Protein 9LJL (pdb70)

Secondary structure (DSSP, 8-state):
-HHHHHHHHHHHHHHHHHTT-TTT-EEEEETTEEEEEEEGGGT--TT--SPPGGGHHHHHHHHHHHTT----EEEEEE--S-----SS-SSHHHHHHHHHHHHHHIIIIIS---GGGEEEEE-TTSS-SS-SSSHHHHHHHSEEEEEEE--/-HHHHHHHHHHHHHHHHHHHHHTT-TTT-EEEEETTEEEEEEEGGGT--TT--SPPGGGHHHHHHHHHHHTT----EEEEEE--S-----SS-SSHHHHHHHHHHHHHHHHHHTS---GGGEEEEE-TTSS-SS-SSSHHHHHHHSEEEEEEE--

InterPro domains:
  IPR006665 OmpA-like domain [PF00691] (129-228)
  IPR006665 OmpA-like domain [PS51123] (117-238)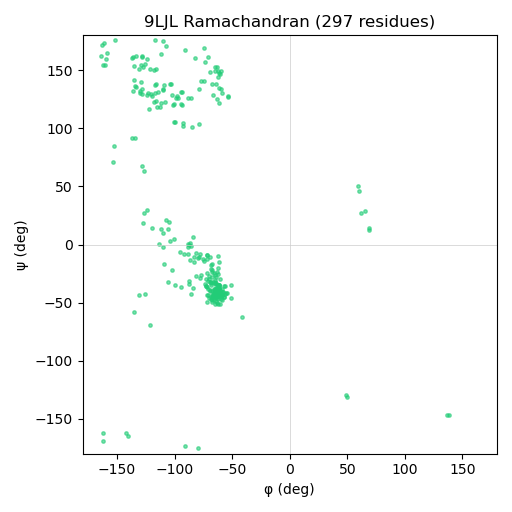
  IPR006665 OmpA-like domain [cd07185] (128-234)
  IPR025713 Motility protein B-like, N-terminal domain [PF13677] (15-62)
  IPR036737 OmpA-like domain superfamily [G3DSA:3.30.1330.60] (77-241)
  IPR036737 OmpA-like domain superfamily [SSF103088] (117-234)
  IPR050330 Bacterial Outer Membrane Structural/Functional [PTHR30329] (12-238)

Organism: Bacillus subtilis (strain 168) (NCBI:txid224308)

Nearest PDB structures (foldseek):
  3wpx-assembly1_B  TM=8.990E-01  e=2.171E-13  Vibrio alginolyticus
  4b62-assembly1_A  TM=8.990E-01  e=1.138E-13  Pseudomonas aeruginosa PAO1
  3khn-assembly1_B  TM=9.197E-01  e=1.829E-12  Nitratidesulfovibrio vulgaris str. Hildenborough
  5y40-assembly1_A  TM=8.113E-01  e=8.260E-11  Salmonella enterica subsp. enterica serovar Typhimurium str. LT2
  2zvy-assembly1_B  TM=8.034E-01  e=1.385E-10  Salmonella enterica subsp. enterica serovar Typhimurium

Structure (mmCIF, N/CA/C/O backbone):
data_9LJL
#
_entry.id   9LJL
#
_cell.length_a   82.510
_cell.length_b   79.370
_cell.length_c   55.930
_cell.angle_alpha   90.000
_cell.angle_beta   99.420
_cell.angle_gamma   90.000
#
_symmetry.space_group_name_H-M   'C 1 2 1'
#
loop_
_entity.id
_entity.type
_entity.pdbx_description
1 polymer 'Flagellar motor protein MotS'
2 water water
#
loop_
_atom_site.group_PDB
_atom_site.id
_atom_site.type_symbol
_atom_site.label_atom_id
_atom_site.label_alt_id
_atom_site.label_comp_id
_atom_site.label_asym_id
_atom_site.label_entity_id
_atom_site.label_seq_id
_atom_site.pdbx_PDB_ins_code
_atom_site.Cartn_x
_atom_site.Cartn_y
_atom_site.Cartn_z
_atom_site.occupancy
_atom_site.B_iso_or_equiv
_atom_site.auth_seq_id
_atom_site.auth_comp_id
_atom_site.auth_asym_id
_atom_site.auth_atom_id
_atom_site.pdbx_PDB_model_num
ATOM 1 N N . GLN A 1 21 ? 6.89775 2.10192 -9.96593 1.000 73.10502 87 GLN A N 1
ATOM 2 C CA . GLN A 1 21 ? 7.21632 1.19218 -8.87095 1.000 72.95762 87 GLN A CA 1
ATOM 3 C C . GLN A 1 21 ? 6.29136 -0.02236 -8.86773 1.000 71.31897 87 GLN A C 1
ATOM 4 O O . GLN A 1 21 ? 6.72288 -1.13889 -8.58196 1.000 68.63759 87 GLN A O 1
ATOM 10 N N . GLU A 1 22 ? 5.01517 0.20203 -9.18835 1.000 68.05453 88 GLU A N 1
ATOM 11 C CA . GLU A 1 22 ? 4.04695 -0.89109 -9.18533 1.000 67.53951 88 GLU A CA 1
ATOM 12 C C . GLU A 1 22 ? 4.28170 -1.84131 -10.35518 1.000 68.69111 88 GLU A C 1
ATOM 13 O O . GLU A 1 22 ? 4.34223 -3.06360 -10.17204 1.000 62.71216 88 GLU A O 1
ATOM 19 N N . ASP A 1 23 ? 4.41084 -1.29734 -11.56958 1.000 62.31523 89 ASP A N 1
ATOM 20 C CA . ASP A 1 23 ? 4.68302 -2.14058 -12.73024 1.000 64.77543 89 ASP A CA 1
ATOM 21 C C . ASP A 1 23 ? 6.05909 -2.78877 -12.63184 1.000 54.61454 89 ASP A C 1
ATOM 22 O O . ASP A 1 23 ? 6.21710 -3.96917 -12.96529 1.000 49.59887 89 ASP A O 1
ATOM 27 N N . GLN A 1 24 ? 7.06421 -2.02863 -12.18397 1.000 52.98575 90 GLN A N 1
ATOM 28 C CA . GLN A 1 24 ? 8.40069 -2.57901 -11.97080 1.000 50.76095 90 GLN A CA 1
ATOM 29 C C . GLN A 1 24 ? 8.34669 -3.83963 -11.11709 1.000 47.78870 90 GLN A C 1
ATOM 30 O O . GLN A 1 24 ? 8.97461 -4.85611 -11.43713 1.000 37.95416 90 GLN A O 1
ATOM 36 N N . GLN A 1 25 ? 7.58514 -3.78344 -10.02277 1.000 52.03321 91 GLN A N 1
ATOM 37 C CA . GLN A 1 25 ? 7.50560 -4.90214 -9.09203 1.000 48.28997 91 GLN A CA 1
ATOM 38 C C . GLN A 1 25 ? 6.81070 -6.10852 -9.71620 1.000 45.14776 91 GLN A C 1
ATOM 39 O O . GLN A 1 25 ? 7.22409 -7.25258 -9.49306 1.000 28.40212 91 GLN A O 1
ATOM 45 N N . ASP A 1 26 ? 5.74490 -5.87879 -10.48842 1.000 47.90832 92 ASP A N 1
ATOM 46 C CA . ASP A 1 26 ? 5.07589 -6.99045 -11.15603 1.000 41.91337 92 ASP A CA 1
ATOM 47 C C . ASP A 1 26 ? 5.94651 -7.59483 -12.24930 1.000 37.53502 92 ASP A C 1
ATOM 48 O O . ASP A 1 26 ? 5.88358 -8.80606 -12.48862 1.000 36.33386 92 ASP A O 1
ATOM 53 N N . GLN A 1 27 ? 6.76249 -6.77592 -12.91802 1.000 33.27843 93 GLN A N 1
ATOM 54 C CA . GLN A 1 27 ? 7.64995 -7.30268 -13.94864 1.000 33.04713 93 GLN A CA 1
ATOM 55 C C . GLN A 1 27 ? 8.79766 -8.09064 -13.32758 1.000 32.13975 93 GLN A C 1
ATOM 56 O O . GLN A 1 27 ? 9.25118 -9.09082 -13.89570 1.000 26.89231 93 GLN A O 1
ATOM 62 N N . LEU A 1 28 ? 9.28627 -7.65236 -12.16330 1.000 24.05099 94 LEU A N 1
ATOM 63 C CA . LEU A 1 28 ? 10.35609 -8.38342 -11.49094 1.000 24.26864 94 LEU A CA 1
ATOM 64 C C . LEU A 1 28 ? 9.85937 -9.73111 -10.98724 1.000 23.41412 94 LEU A C 1
ATOM 65 O O . LEU A 1 28 ? 10.51222 -10.76068 -11.19553 1.000 25.03721 94 LEU A O 1
ATOM 70 N N . LEU A 1 29 ? 8.70050 -9.74368 -10.32307 1.000 16.96075 95 LEU A N 1
ATOM 71 C CA . LEU A 1 29 ? 8.12972 -11.00306 -9.85947 1.000 23.77935 95 LEU A CA 1
ATOM 72 C C . LEU A 1 29 ? 7.91848 -11.96341 -11.02010 1.000 25.86012 95 LEU A C 1
ATOM 73 O O . LEU A 1 29 ? 8.25253 -13.15013 -10.92494 1.000 23.84018 95 LEU A O 1
ATOM 78 N N . LYS A 1 30 ? 7.37001 -11.46081 -12.12997 1.000 26.83926 96 LYS A N 1
ATOM 79 C CA . LYS A 1 30 ? 7.20795 -12.28220 -13.32459 1.000 22.28039 96 LYS A CA 1
ATOM 80 C C . LYS A 1 30 ? 8.54964 -12.81486 -13.81384 1.000 25.69523 96 LYS A C 1
ATOM 81 O O . LYS A 1 30 ? 8.66565 -13.99423 -14.16852 1.000 23.15001 96 LYS A O 1
ATOM 87 N N . LYS A 1 31 ? 9.57808 -11.96193 -13.83175 1.000 21.37932 97 LYS A N 1
ATOM 88 C CA . LYS A 1 31 ? 10.90680 -12.41330 -14.23304 1.000 20.24227 97 LYS A CA 1
ATOM 89 C C . LYS A 1 31 ? 11.42694 -13.49362 -13.29433 1.000 25.54445 97 LYS A C 1
ATOM 90 O O . LYS A 1 31 ? 12.04356 -14.47229 -13.73604 1.000 20.19533 97 LYS A O 1
ATOM 96 N N . VAL A 1 32 ? 11.18264 -13.33491 -11.99353 1.000 19.67395 98 VAL A N 1
ATOM 97 C CA . VAL A 1 32 ? 11.70304 -14.28816 -11.01987 1.000 18.68668 98 VAL A CA 1
ATOM 98 C C . VAL A 1 32 ? 10.98336 -15.62337 -11.14512 1.000 19.09612 98 VAL A C 1
ATOM 99 O O . VAL A 1 32 ? 11.61346 -16.68730 -11.15386 1.000 20.77357 98 VAL A O 1
ATOM 103 N N . ASN A 1 33 ? 9.64959 -15.58935 -11.23597 1.000 16.89589 99 ASN A N 1
ATOM 104 C CA . ASN A 1 33 ? 8.89370 -16.82872 -11.37869 1.000 22.33718 99 ASN A CA 1
ATOM 105 C C . ASN A 1 33 ? 9.22513 -17.53059 -12.68687 1.000 22.63745 99 ASN A C 1
ATOM 106 O O . ASN A 1 33 ? 9.22055 -18.76622 -12.74939 1.000 21.57485 99 ASN A O 1
ATOM 111 N N . THR A 1 34 ? 9.51869 -16.76106 -13.73551 1.000 23.37012 100 THR A N 1
ATOM 112 C CA . THR A 1 34 ? 9.94232 -17.35500 -14.99746 1.000 21.73587 100 THR A CA 1
ATOM 113 C C . THR A 1 34 ? 11.29446 -18.04443 -14.84841 1.000 25.22566 100 THR A C 1
ATOM 114 O O . THR A 1 34 ? 11.50345 -19.13778 -15.38758 1.000 15.84109 100 THR A O 1
ATOM 118 N N . TYR A 1 35 ? 12.22153 -17.42372 -14.11220 1.000 16.90069 101 TYR A N 1
ATOM 119 C CA . TYR A 1 35 ? 13.51515 -18.05346 -13.87189 1.000 17.16337 101 TYR A CA 1
ATOM 120 C C . TYR A 1 35 ? 13.34617 -19.36203 -13.10915 1.000 16.18494 101 TYR A C 1
ATOM 121 O O . TYR A 1 35 ? 13.97732 -20.37234 -13.44220 1.000 19.36140 101 TYR A O 1
ATOM 130 N N . ILE A 1 36 ? 12.48666 -19.36008 -12.08698 1.000 13.24924 102 ILE A N 1
ATOM 131 C CA . ILE A 1 36 ? 12.22973 -20.56489 -11.30525 1.000 12.44693 102 ILE A CA 1
ATOM 132 C C . ILE A 1 36 ? 11.69278 -21.67354 -12.20308 1.000 18.24477 102 ILE A C 1
ATOM 133 O O . ILE A 1 36 ? 12.12878 -22.82786 -12.12037 1.000 16.98314 102 ILE A O 1
ATOM 138 N N . LYS A 1 37 ? 10.75761 -21.33245 -13.09373 1.000 15.56209 103 LYS A N 1
ATOM 139 C CA . LYS A 1 37 ? 10.18957 -22.31944 -14.00866 1.000 20.51110 103 LYS A CA 1
ATOM 140 C C . LYS A 1 37 ? 11.22249 -22.80544 -15.02052 1.000 19.32616 103 LYS A C 1
ATOM 141 O O . LYS A 1 37 ? 11.38194 -24.01443 -15.22213 1.000 24.12334 103 LYS A O 1
ATOM 147 N N . ASP A 1 38 ? 11.92609 -21.87680 -15.67888 1.000 19.71676 104 ASP A N 1
ATOM 148 C CA . ASP A 1 38 ? 12.88362 -22.26535 -16.71269 1.000 17.73296 104 ASP A CA 1
ATOM 149 C C . ASP A 1 38 ? 13.99025 -23.15682 -16.16515 1.000 18.83557 104 ASP A C 1
ATOM 150 O O . ASP A 1 38 ? 14.54441 -23.98339 -16.90143 1.000 17.47064 104 ASP A O 1
ATOM 155 N N . ASN A 1 39 ? 14.33600 -23.00136 -14.89030 1.000 17.37380 105 ASN A N 1
ATOM 156 C CA . ASN A 1 39 ? 15.40401 -23.77871 -14.28140 1.000 16.50085 105 ASN A CA 1
ATOM 157 C C . ASN A 1 39 ? 14.90249 -24.95108 -13.44760 1.000 16.07950 105 ASN A C 1
ATOM 158 O O . ASN A 1 39 ? 15.71831 -25.63974 -12.82372 1.000 14.16597 105 ASN A O 1
ATOM 163 N N . HIS A 1 40 ? 13.59254 -25.20353 -13.44271 1.000 10.22223 106 HIS A N 1
ATOM 164 C CA . HIS A 1 40 ? 12.98948 -26.34092 -12.74306 1.000 14.23164 106 HIS A CA 1
ATOM 165 C C . HIS A 1 40 ? 13.28159 -26.30856 -11.24226 1.000 19.02401 106 HIS A C 1
ATOM 166 O O . HIS A 1 40 ? 13.71186 -27.29864 -10.64892 1.000 14.90143 106 HIS A O 1
ATOM 173 N N . LEU A 1 41 ? 13.01994 -25.16001 -10.61983 1.000 18.65081 107 LEU A N 1
ATOM 174 C CA . LEU A 1 41 ? 13.34178 -24.94568 -9.21282 1.000 14.22444 107 LEU A CA 1
ATOM 175 C C . LEU A 1 41 ? 12.10772 -24.81601 -8.32479 1.000 18.67507 107 LEU A C 1
ATOM 176 O O . LEU A 1 41 ? 12.23878 -24.42315 -7.16030 1.000 16.41426 107 LEU A O 1
ATOM 181 N N . LYS A 1 42 ? 10.91907 -25.16470 -8.83116 1.000 16.39536 108 LYS A N 1
ATOM 182 C CA . LYS A 1 42 ? 9.68497 -24.92465 -8.08112 1.000 17.18477 108 LYS A CA 1
ATOM 183 C C . LYS A 1 42 ? 9.66785 -25.68177 -6.75739 1.000 18.68185 108 LYS A C 1
ATOM 184 O O . LYS A 1 42 ? 9.12621 -25.18993 -5.75885 1.000 18.73074 108 LYS A O 1
ATOM 190 N N . ALA A 1 43 ? 10.24288 -26.88225 -6.72655 1.000 15.83037 109 ALA A N 1
ATOM 191 C CA . ALA A 1 43 ? 10.26284 -27.66074 -5.49664 1.000 18.62319 109 ALA A CA 1
ATOM 192 C C . ALA A 1 43 ? 11.28143 -27.14906 -4.48699 1.000 21.48085 109 ALA A C 1
ATOM 193 O O . ALA A 1 43 ? 11.24404 -27.57130 -3.32593 1.000 24.97598 109 ALA A O 1
ATOM 195 N N . GLN A 1 44 ? 12.18671 -26.26345 -4.89957 1.000 17.05588 110 GLN A N 1
ATOM 196 C CA . GLN A 1 44 ? 13.24821 -25.76142 -4.03508 1.000 16.00711 110 GLN A CA 1
ATOM 197 C C .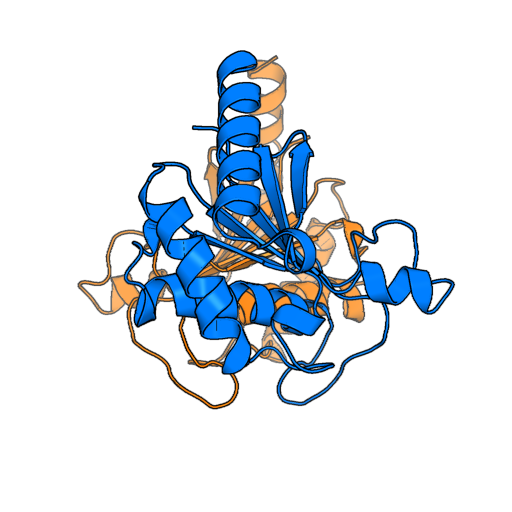 GLN A 1 44 ? 12.99059 -24.36300 -3.49493 1.000 18.72770 110 GLN A C 1
ATOM 198 O O . GLN A 1 44 ? 13.57781 -23.99779 -2.47069 1.000 15.89534 110 GLN A O 1
ATOM 204 N N . MET A 1 45 ? 12.14435 -23.57307 -4.14874 1.000 18.44511 111 MET A N 1
ATOM 205 C CA . MET A 1 45 ? 11.92770 -22.20254 -3.71022 1.000 13.04488 111 MET A CA 1
ATOM 206 C C . MET A 1 45 ? 10.63670 -21.67179 -4.31152 1.000 23.55179 111 MET A C 1
ATOM 207 O O . MET A 1 45 ? 10.18902 -22.12429 -5.37073 1.000 19.52348 111 MET A O 1
ATOM 212 N N . THR A 1 46 ? 10.04964 -20.70324 -3.61474 1.000 13.89810 112 THR A N 1
ATOM 213 C CA . THR A 1 46 ? 8.85353 -20.00831 -4.05871 1.000 18.38175 112 THR A CA 1
ATOM 214 C C . THR A 1 46 ? 9.12409 -18.51272 -4.00875 1.000 18.97617 112 THR A C 1
ATOM 215 O O . THR A 1 46 ? 9.95190 -18.04448 -3.22449 1.000 21.83678 112 THR A O 1
ATOM 219 N N . ALA A 1 47 ? 8.42728 -17.76681 -4.85269 1.000 17.14176 113 ALA A N 1
ATOM 220 C CA . ALA A 1 47 ? 8.59651 -16.32634 -4.93551 1.000 11.74524 113 ALA A CA 1
ATOM 221 C C . ALA A 1 47 ? 7.26796 -15.64034 -4.65432 1.000 26.38412 113 ALA A C 1
ATOM 222 O O . ALA A 1 47 ? 6.19341 -16.18878 -4.92477 1.000 21.67283 113 ALA A O 1
ATOM 224 N N . LYS A 1 48 ? 7.35157 -14.43214 -4.11096 1.000 19.09757 114 LYS A N 1
ATOM 225 C CA . LYS A 1 48 ? 6.16419 -13.63270 -3.86030 1.000 23.10688 114 LYS A CA 1
ATOM 226 C C . LYS A 1 48 ? 6.59328 -12.18036 -3.75267 1.000 24.25402 114 LYS A C 1
ATOM 227 O O . LYS A 1 48 ? 7.77717 -11.86960 -3.60177 1.000 18.83963 114 LYS A O 1
ATOM 233 N N . ARG A 1 49 ? 5.60903 -11.29421 -3.83183 1.000 21.49104 115 ARG A N 1
ATOM 234 C CA . ARG A 1 49 ? 5.79107 -9.87487 -3.56649 1.000 19.31543 115 ARG A CA 1
ATOM 235 C C . ARG A 1 49 ? 5.10750 -9.48068 -2.26616 1.000 27.29275 115 ARG A C 1
ATOM 236 O O . ARG A 1 49 ? 3.97842 -9.89684 -1.99949 1.000 24.94247 115 ARG A O 1
ATOM 244 N N . ASP A 1 50 ? 5.78442 -8.66730 -1.46461 1.000 22.35329 116 ASP A N 1
ATOM 245 C CA . ASP A 1 50 ? 5.11205 -7.93190 -0.39797 1.000 24.28500 116 ASP A CA 1
ATOM 246 C C . ASP A 1 50 ? 5.75157 -6.55022 -0.31265 1.000 21.54875 116 ASP A C 1
ATOM 247 O O . ASP A 1 50 ? 6.43041 -6.09374 -1.23866 1.000 24.14748 116 ASP A O 1
ATOM 252 N N . GLU A 1 51 ? 5.53069 -5.87071 0.81118 1.000 23.69431 117 GLU A N 1
ATOM 253 C CA . GLU A 1 51 ? 5.98150 -4.49387 0.95153 1.000 24.03080 117 GLU A CA 1
ATOM 254 C C . GLU A 1 51 ? 7.49572 -4.37217 0.84935 1.000 26.97837 117 GLU A C 1
ATOM 255 O O . GLU A 1 51 ? 7.99493 -3.31466 0.45327 1.000 20.33136 117 GLU A O 1
ATOM 261 N N . ARG A 1 52 ? 8.23527 -5.43800 1.17269 1.000 24.64224 118 ARG A N 1
ATOM 262 C CA . ARG A 1 52 ? 9.69313 -5.38261 1.11701 1.000 24.57582 118 ARG A CA 1
ATOM 263 C C . ARG A 1 52 ? 10.20681 -5.38006 -0.31650 1.000 25.05120 118 ARG A C 1
ATOM 264 O O . ARG A 1 52 ? 11.27836 -4.82730 -0.58872 1.000 20.35216 118 ARG A O 1
ATOM 272 N N . GLY A 1 53 ? 9.47032 -5.99998 -1.23477 1.000 24.19822 119 GLY A N 1
ATOM 273 C CA . GLY A 1 53 ? 9.93912 -6.22611 -2.58730 1.000 23.84549 119 GLY A CA 1
ATOM 274 C C . GLY A 1 53 ? 9.56810 -7.61878 -3.05237 1.000 20.92839 119 GLY A C 1
ATOM 275 O O . GLY A 1 53 ? 8.52499 -8.14625 -2.65723 1.000 22.06837 119 GLY A O 1
ATOM 276 N N . VAL A 1 54 ? 10.40609 -8.23002 -3.88311 1.000 19.83031 120 VAL A N 1
ATOM 277 C CA . VAL A 1 54 ? 10.19466 -9.59698 -4.34739 1.000 14.07555 120 VAL A CA 1
ATOM 278 C C . VAL A 1 54 ? 11.05676 -10.52899 -3.50821 1.000 11.53191 120 VAL A C 1
ATOM 279 O O . VAL A 1 54 ? 12.27454 -10.33852 -3.40377 1.000 14.84455 120 VAL A O 1
ATOM 283 N N . VAL A 1 55 ? 10.43024 -11.54294 -2.91919 1.000 15.50678 121 VAL A N 1
ATOM 284 C CA . VAL A 1 55 ? 11.04704 -12.35643 -1.88030 1.000 14.97869 121 VAL A CA 1
ATOM 285 C C . VAL A 1 55 ? 11.08713 -13.80559 -2.34962 1.000 16.77301 121 VAL A C 1
ATOM 286 O O . VAL A 1 55 ? 10.07155 -14.34336 -2.80819 1.000 17.64550 121 VAL A O 1
ATOM 290 N N . LEU A 1 56 ? 12.26510 -14.42430 -2.24947 1.000 10.80940 122 LEU A N 1
ATOM 291 C CA . LEU A 1 56 ? 12.45263 -15.85433 -2.48282 1.000 11.88169 122 LEU A CA 1
ATOM 292 C C . LEU A 1 56 ? 12.42260 -16.56100 -1.13378 1.000 15.99902 122 LEU A C 1
ATOM 293 O O . LEU A 1 56 ? 13.19072 -16.20479 -0.23624 1.000 14.10430 122 LEU A O 1
ATOM 298 N N . VAL A 1 57 ? 11.56258 -17.56588 -0.99218 1.000 13.59928 123 VAL A N 1
ATOM 299 C CA . VAL A 1 57 ? 11.44213 -18.30810 0.25618 1.000 14.85671 123 VAL A CA 1
ATOM 300 C C . VAL A 1 57 ? 12.03565 -19.69656 0.05367 1.000 17.48989 123 VAL A C 1
ATOM 301 O O . VAL A 1 57 ? 11.60926 -20.44280 -0.83779 1.000 12.28012 123 VAL A O 1
ATOM 305 N N . LEU A 1 58 ? 13.01994 -20.03891 0.88455 1.000 15.48892 124 LEU A N 1
ATOM 306 C CA . LEU A 1 58 ? 13.68342 -21.33681 0.85148 1.000 12.02351 124 LEU A CA 1
ATOM 307 C C . LEU A 1 58 ? 13.53181 -21.99350 2.21334 1.000 15.82232 124 LEU A C 1
ATOM 308 O O . LEU A 1 58 ? 14.01930 -21.46093 3.21479 1.000 14.04681 124 LEU A O 1
ATOM 313 N N A GLN A 1 59 ? 12.85750 -23.13891 2.25232 0.540 14.49738 125 GLN A N 1
ATOM 314 N N B GLN A 1 59 ? 12.86880 -23.14789 2.24801 0.460 14.00607 125 GLN A N 1
ATOM 315 C CA A GLN A 1 59 ? 12.71601 -23.87024 3.50323 0.540 14.36469 125 GLN A CA 1
ATOM 316 C CA B GLN A 1 59 ? 12.71808 -23.87970 3.49623 0.460 14.35944 125 GLN A CA 1
ATOM 317 C C A GLN A 1 59 ? 14.05928 -24.44037 3.94481 0.540 13.21555 125 GLN A C 1
ATOM 318 C C B GLN A 1 59 ? 14.07310 -24.41799 3.94783 0.460 13.09017 125 GLN A C 1
ATOM 319 O O A GLN A 1 59 ? 14.94629 -24.70425 3.12937 0.540 14.69462 125 GLN A O 1
ATOM 320 O O B GLN A 1 59 ? 14.98301 -24.63860 3.14417 0.460 14.12675 125 GLN A O 1
ATOM 331 N N . GLU A 1 60 ? 14.19989 -24.62162 5.26158 1.000 14.96466 126 GLU A N 1
ATOM 332 C CA . GLU A 1 60 ? 15.48397 -25.01495 5.84632 1.000 14.64341 126 GLU A CA 1
ATOM 333 C C . GLU A 1 60 ? 16.12185 -26.21996 5.15783 1.000 14.73187 126 GLU A C 1
ATOM 334 O O . GLU A 1 60 ? 17.33747 -26.23693 4.92729 1.000 14.79780 126 GLU A O 1
ATOM 340 N N . ALA A 1 61 ? 15.31696 -27.22221 4.79513 1.000 16.09967 127 ALA A N 1
ATOM 341 C CA . ALA A 1 61 ? 15.86782 -28.49409 4.33270 1.000 19.06082 127 ALA A CA 1
ATOM 342 C C . ALA A 1 61 ? 16.67550 -28.37850 3.04297 1.000 17.15607 127 ALA A C 1
ATOM 343 O O . ALA A 1 61 ? 17.51803 -29.24383 2.78290 1.000 20.75509 127 ALA A O 1
ATOM 345 N N . VAL A 1 62 ? 16.44940 -27.35058 2.21603 1.000 15.53858 128 VAL A N 1
ATOM 346 C CA . VAL A 1 62 ? 17.21630 -27.24225 0.97733 1.000 16.47759 128 VAL A CA 1
ATOM 347 C C . VAL A 1 62 ? 18.54441 -26.52554 1.17012 1.000 17.41881 128 VAL A C 1
ATOM 348 O O . VAL A 1 62 ? 19.30954 -26.39496 0.20388 1.000 17.90574 128 VAL A O 1
ATOM 352 N N . LEU A 1 63 ? 18.84785 -26.06907 2.38316 1.000 13.53508 129 LEU A N 1
ATOM 353 C CA . LEU A 1 63 ? 20.05140 -25.29731 2.67809 1.000 14.34780 129 LEU A CA 1
ATOM 354 C C . LEU A 1 63 ? 20.89758 -25.86933 3.80919 1.000 11.59783 129 LEU A C 1
ATOM 355 O O . LEU A 1 63 ? 22.12406 -25.89227 3.68984 1.000 14.38598 129 LEU A O 1
ATOM 360 N N . PHE A 1 64 ? 20.28166 -26.32188 4.90180 1.000 13.46188 130 PHE A N 1
ATOM 361 C CA . PHE A 1 64 ? 21.00589 -26.58307 6.14155 1.000 18.00740 130 PHE A CA 1
ATOM 362 C C . PHE A 1 64 ? 20.55365 -27.88749 6.78035 1.000 18.71674 130 PHE A C 1
ATOM 363 O O . PHE A 1 64 ? 19.45545 -28.38393 6.52688 1.000 16.41871 130 PHE A O 1
ATOM 371 N N . ASP A 1 65 ? 21.40466 -28.41058 7.65609 1.000 21.77389 131 ASP A N 1
ATOM 372 C CA . ASP A 1 65 ? 20.97591 -29.45615 8.56830 1.000 22.88467 131 ASP A CA 1
ATOM 373 C C . ASP A 1 65 ? 20.26889 -28.82906 9.77194 1.000 23.90211 131 ASP A C 1
ATOM 374 O O . ASP A 1 65 ? 20.41737 -27.63647 10.06073 1.000 20.16530 131 ASP A O 1
ATOM 379 N N . THR A 1 66 ? 19.48754 -29.65180 10.47223 1.000 20.87000 132 THR A N 1
ATOM 380 C CA . THR A 1 66 ? 18.77951 -29.20504 11.66996 1.000 27.17377 132 THR A CA 1
ATOM 381 C C . THR A 1 66 ? 19.73575 -28.57661 12.67949 1.000 25.12401 132 THR A C 1
ATOM 382 O O . THR A 1 66 ? 20.75155 -29.17411 13.04743 1.000 24.59388 132 THR A O 1
ATOM 386 N N . GLY A 1 67 ? 19.40242 -27.36551 13.12949 1.000 22.47855 133 GLY A N 1
ATOM 387 C CA . GLY A 1 67 ? 20.18869 -26.68366 14.14267 1.000 22.83554 133 GLY A CA 1
ATOM 388 C C . GLY A 1 67 ? 21.55859 -26.22078 13.70632 1.000 24.59251 133 GLY A C 1
ATOM 389 O O . GLY A 1 67 ? 22.36694 -25.83619 14.55782 1.000 21.64023 133 GLY A O 1
ATOM 390 N N . GLU A 1 68 ? 21.84189 -26.23366 12.40838 1.000 17.21575 134 GLU A N 1
ATOM 391 C CA . GLU A 1 68 ? 23.14934 -25.89799 11.86889 1.000 18.59281 134 GLU A CA 1
ATOM 392 C C . GLU A 1 68 ? 22.99976 -24.76983 10.85599 1.000 14.01320 134 GLU A C 1
ATOM 393 O O . GLU A 1 68 ? 21.91366 -24.53683 10.31741 1.000 15.18863 134 GLU A O 1
ATOM 399 N N . ALA A 1 69 ? 24.10666 -24.06969 10.58237 1.000 15.30303 135 ALA A N 1
ATOM 400 C CA . ALA A 1 69 ? 24.07158 -22.95604 9.63937 1.000 15.07612 135 ALA A CA 1
ATOM 401 C C . ALA A 1 69 ? 25.13666 -23.08189 8.55569 1.000 17.88084 135 ALA A C 1
ATOM 402 O O . ALA A 1 69 ? 25.46012 -22.08878 7.89926 1.000 19.59647 135 ALA A O 1
ATOM 404 N N . LYS A 1 70 ? 25.68264 -24.27752 8.34405 1.000 17.16642 136 LYS A N 1
ATOM 405 C CA . LYS A 1 70 ? 26.63219 -24.49941 7.26479 1.000 17.92960 136 LYS A CA 1
ATOM 406 C C . LYS A 1 70 ? 25.87062 -24.88353 6.00466 1.000 20.51269 136 LYS A C 1
ATOM 407 O O . LYS A 1 70 ? 25.06553 -25.82232 6.01960 1.000 16.97551 136 LYS A O 1
ATOM 413 N N . VAL A 1 71 ? 26.12424 -24.15379 4.91899 1.000 14.79259 137 VAL A N 1
ATOM 414 C CA . VAL A 1 71 ? 25.45723 -24.44639 3.65470 1.000 17.94804 137 VAL A CA 1
ATOM 415 C C . VAL A 1 71 ? 25.84368 -25.85312 3.21698 1.000 19.53028 137 VAL A C 1
ATOM 416 O O . VAL A 1 71 ? 27.03040 -26.16927 3.06598 1.000 22.74715 137 VAL A O 1
ATOM 420 N N . LEU A 1 72 ? 24.84367 -26.71266 3.04417 1.000 14.56323 138 LEU A N 1
ATOM 421 C CA . LEU A 1 72 ? 25.09614 -28.08767 2.62696 1.000 22.64103 138 LEU A CA 1
ATOM 422 C C . LEU A 1 72 ? 25.74289 -28.13069 1.24676 1.000 24.24842 138 LEU A C 1
ATOM 423 O O . LEU A 1 72 ? 25.50651 -27.26730 0.39896 1.000 18.40018 138 LEU A O 1
ATOM 428 N N . LYS A 1 73 ? 26.56506 -29.16200 1.02305 1.000 20.90134 139 LYS A N 1
ATOM 429 C CA . LYS A 1 73 ? 27.21042 -29.32454 -0.27765 1.000 30.34020 139 LYS A CA 1
ATOM 430 C C . LYS A 1 73 ? 26.18525 -29.40309 -1.40433 1.000 26.47817 139 LYS A C 1
ATOM 431 O O . LYS A 1 73 ? 26.34629 -28.75155 -2.44445 1.000 24.39192 139 LYS A O 1
ATOM 437 N N . ASN A 1 74 ? 25.11847 -30.18633 -1.21535 1.000 23.29431 140 ASN A N 1
ATOM 438 C CA . ASN A 1 74 ? 24.07429 -30.28539 -2.23146 1.000 28.63539 140 ASN A CA 1
ATOM 439 C C . ASN A 1 74 ? 23.26260 -29.00602 -2.37796 1.000 30.07751 140 ASN A C 1
ATOM 440 O O . ASN A 1 74 ? 22.48314 -28.89644 -3.33021 1.000 32.34823 140 ASN A O 1
ATOM 445 N N . ALA A 1 75 ? 23.42206 -28.04590 -1.47038 1.000 22.85356 141 ALA A N 1
ATOM 446 C CA . ALA A 1 75 ? 22.75241 -26.75936 -1.58270 1.000 20.06075 141 ALA A CA 1
ATOM 447 C C . ALA A 1 75 ? 23.52859 -25.76130 -2.42881 1.000 17.44548 141 ALA A C 1
ATOM 448 O O . ALA A 1 75 ? 22.97049 -24.72716 -2.80866 1.000 16.55426 141 ALA A O 1
ATOM 450 N N . GLU A 1 76 ? 24.80000 -26.04024 -2.72486 1.000 17.29599 142 GLU A N 1
ATOM 451 C CA . GLU A 1 76 ? 25.61791 -25.07877 -3.45644 1.000 16.59251 142 GLU A CA 1
ATOM 452 C C . GLU A 1 76 ? 25.14649 -24.90713 -4.89617 1.000 18.22873 142 GLU A C 1
ATOM 453 O O . GLU A 1 76 ? 25.26369 -23.81124 -5.45386 1.000 16.63253 142 GLU A O 1
ATOM 459 N N . THR A 1 77 ? 24.60986 -25.96355 -5.51768 1.000 16.57916 143 THR A N 1
ATOM 460 C CA . THR A 1 77 ? 24.09227 -25.81022 -6.87386 1.000 12.05485 143 THR A CA 1
ATOM 461 C C . THR A 1 77 ? 22.89126 -24.87358 -6.88942 1.000 13.15225 143 THR A C 1
ATOM 462 O O . THR A 1 77 ? 22.79315 -23.98863 -7.74870 1.000 11.39776 143 THR A O 1
ATOM 466 N N . LEU A 1 78 ? 21.98717 -25.03098 -5.91855 1.000 13.80514 144 LEU A N 1
ATOM 467 C CA . LEU A 1 78 ? 20.83412 -24.14226 -5.80516 1.000 9.78547 144 LEU A CA 1
ATOM 468 C C . LEU A 1 78 ? 21.25914 -22.69998 -5.54292 1.000 12.04699 144 LEU A C 1
ATOM 469 O O . LEU A 1 78 ? 20.71754 -21.76531 -6.14363 1.000 10.67091 144 LEU A O 1
ATOM 474 N N . LEU A 1 79 ? 22.21205 -22.48966 -4.63284 1.000 12.07357 145 LEU A N 1
ATOM 475 C CA . LEU A 1 79 ? 22.66275 -21.12013 -4.39868 1.000 12.41728 145 LEU A CA 1
ATOM 476 C C . LEU A 1 79 ? 23.37630 -20.55585 -5.62097 1.000 12.59815 145 LEU A C 1
ATOM 477 O O . LEU A 1 79 ? 23.30833 -19.34553 -5.87680 1.000 15.20247 145 LEU A O 1
ATOM 482 N N . HIS A 1 80 ? 24.06126 -21.40742 -6.38765 1.000 14.50979 146 HIS A N 1
ATOM 483 C CA . HIS A 1 80 ? 24.65557 -20.93163 -7.62981 1.000 13.77744 146 HIS A CA 1
ATOM 484 C C . HIS A 1 80 ? 23.58158 -20.49636 -8.61511 1.000 13.37638 146 HIS A C 1
ATOM 485 O O . HIS A 1 80 ? 23.70143 -19.44320 -9.25093 1.000 14.22195 146 HIS A O 1
ATOM 492 N N . GLN A 1 81 ? 22.52746 -21.30412 -8.76521 1.000 13.56966 147 GLN A N 1
ATOM 493 C CA . GLN A 1 81 ? 21.45391 -20.95357 -9.68676 1.000 12.26195 147 GLN A CA 1
ATOM 494 C C . GLN A 1 81 ? 20.76231 -19.65952 -9.27230 1.000 15.42178 147 GLN A C 1
ATOM 495 O O . GLN A 1 81 ? 20.34130 -18.87796 -10.13338 1.000 12.05603 147 GLN A O 1
ATOM 501 N N . ILE A 1 82 ? 20.63253 -19.41788 -7.96490 1.000 13.61419 148 ILE A N 1
ATOM 502 C CA . ILE A 1 82 ? 20.07990 -18.15018 -7.49765 1.000 11.92905 148 ILE A CA 1
ATOM 503 C C . ILE A 1 82 ? 21.04559 -17.01228 -7.78406 1.000 13.04867 148 ILE A C 1
ATOM 504 O O . ILE A 1 82 ? 20.63372 -15.91454 -8.17767 1.000 13.54170 148 ILE A O 1
ATOM 509 N N . ALA A 1 83 ? 22.34305 -17.25421 -7.59286 1.000 10.43302 149 ALA A N 1
ATOM 510 C CA . ALA A 1 83 ? 23.33361 -16.20960 -7.83874 1.000 15.41896 149 ALA A CA 1
ATOM 511 C C . ALA A 1 83 ? 23.32079 -15.77417 -9.29834 1.000 12.50959 149 ALA A C 1
ATOM 512 O O . ALA A 1 83 ? 23.45462 -14.58309 -9.60401 1.000 13.29390 149 ALA A O 1
ATOM 514 N N . VAL A 1 84 ? 23.13668 -16.72542 -10.21508 1.000 15.55483 150 VAL A N 1
ATOM 515 C CA . VAL A 1 84 ? 23.04909 -16.38362 -11.63182 1.000 14.23622 150 VAL A CA 1
ATOM 516 C C . VAL A 1 84 ? 21.86650 -15.45715 -11.88737 1.000 18.31084 150 VAL A C 1
ATOM 517 O O . VAL A 1 84 ? 21.94938 -14.53171 -12.70426 1.000 22.98154 150 VAL A O 1
ATOM 521 N N . LEU A 1 85 ? 20.75024 -15.67988 -11.18897 1.000 14.75500 151 LEU A N 1
ATOM 522 C CA . LEU A 1 85 ? 19.62535 -14.75863 -11.30691 1.000 14.06494 151 LEU A CA 1
ATOM 523 C C . LEU A 1 85 ? 19.97276 -13.39860 -10.71060 1.000 17.85539 151 LEU A C 1
ATOM 524 O O . LEU A 1 85 ? 19.67918 -12.35612 -11.30981 1.000 17.43939 151 LEU A O 1
ATOM 529 N N . LEU A 1 86 ? 20.61290 -13.38941 -9.53844 1.000 12.66747 152 LEU A N 1
ATOM 530 C CA . LEU A 1 86 ? 20.87051 -12.12709 -8.84357 1.000 17.14601 152 LEU A CA 1
ATOM 531 C C . LEU A 1 86 ? 21.86199 -11.25375 -9.60070 1.000 19.41287 152 LEU A C 1
ATOM 532 O O . LEU A 1 86 ? 21.81726 -10.02124 -9.48261 1.000 19.69011 152 LEU A O 1
ATOM 537 N N . GLN A 1 87 ? 22.76119 -11.86607 -10.37545 1.000 18.73891 153 GLN A N 1
ATOM 538 C CA . GLN A 1 87 ? 23.71623 -11.09834 -11.16921 1.000 26.34147 153 GLN A CA 1
ATOM 539 C C . GLN A 1 87 ? 23.06283 -10.33346 -12.31398 1.000 27.83539 153 GLN A C 1
ATOM 540 O O . GLN A 1 87 ? 23.67969 -9.40566 -12.84744 1.000 28.82612 153 GLN A O 1
ATOM 546 N N . THR A 1 88 ? 21.84392 -10.69058 -12.71015 1.000 23.78453 154 THR A N 1
ATOM 547 C CA . THR A 1 88 ? 21.19090 -10.00667 -13.81901 1.000 25.12533 154 THR A CA 1
ATOM 548 C C . THR A 1 88 ? 20.39121 -8.79215 -13.37608 1.000 30.24298 154 THR A C 1
ATOM 549 O O . THR A 1 88 ? 19.81393 -8.10776 -14.22630 1.000 29.82351 154 THR A O 1
ATOM 553 N N . ILE A 1 89 ? 20.32903 -8.51343 -12.07801 1.000 25.03807 155 ILE A N 1
ATOM 554 C CA . ILE A 1 89 ? 19.55747 -7.37843 -11.57905 1.000 21.02124 155 ILE A CA 1
ATOM 555 C C . ILE A 1 89 ? 20.43761 -6.54176 -10.65931 1.000 25.79922 155 ILE A C 1
ATOM 556 O O . ILE A 1 89 ? 21.40408 -7.06122 -10.07942 1.000 19.94467 155 ILE A O 1
ATOM 561 N N . PRO A 1 90 ? 20.15486 -5.24378 -10.51296 1.000 26.57688 156 PRO A N 1
ATOM 562 C CA . PRO A 1 90 ? 21.00124 -4.37794 -9.68785 1.000 23.83172 156 PRO A CA 1
ATOM 563 C C . PRO A 1 90 ? 20.57029 -4.25245 -8.23565 1.000 23.28139 156 PRO A C 1
ATOM 564 O O . PRO A 1 90 ? 21.31823 -3.66114 -7.44375 1.000 24.03619 156 PRO A O 1
ATOM 568 N N . ASN A 1 91 ? 19.40590 -4.78843 -7.87413 1.000 22.15301 157 ASN A N 1
ATOM 569 C CA . ASN A 1 91 ? 18.79689 -4.51466 -6.57882 1.000 24.37149 157 ASN A CA 1
ATOM 570 C C . ASN A 1 91 ? 19.67194 -4.97607 -5.42002 1.000 24.96661 157 ASN A C 1
ATOM 571 O O . ASN A 1 91 ? 20.38508 -5.98313 -5.50290 1.000 20.50858 157 ASN A O 1
ATOM 576 N N . ASP A 1 92 ? 19.58775 -4.23159 -4.31912 1.000 18.73791 158 ASP A N 1
ATOM 577 C CA . ASP A 1 92 ? 20.16632 -4.68019 -3.06302 1.000 22.14312 158 ASP A CA 1
ATOM 578 C C . ASP A 1 92 ? 19.44120 -5.93853 -2.59404 1.000 16.63738 158 ASP A C 1
ATOM 579 O O . ASP A 1 92 ? 18.24916 -6.12488 -2.85635 1.000 15.50401 158 ASP A O 1
ATOM 584 N N . ILE A 1 93 ? 20.16985 -6.80538 -1.89268 1.000 15.75114 159 ILE A N 1
ATOM 585 C CA . ILE A 1 93 ? 19.64996 -8.09374 -1.44168 1.000 14.45210 159 ILE A CA 1
ATOM 586 C C . ILE A 1 93 ? 19.70759 -8.14027 0.08053 1.000 16.80914 159 ILE A C 1
ATOM 587 O O . ILE A 1 93 ? 20.76225 -7.88924 0.67371 1.000 16.71328 159 ILE A O 1
ATOM 592 N N . GLN A 1 94 ? 18.57889 -8.46249 0.70807 1.000 12.71356 160 GLN A N 1
ATOM 593 C CA . GLN A 1 94 ? 18.51107 -8.72182 2.14225 1.000 12.34458 160 GLN A CA 1
ATOM 594 C C . GLN A 1 94 ? 18.19185 -10.19448 2.34725 1.000 13.61426 160 GLN A C 1
ATOM 595 O O . GLN A 1 94 ? 17.13520 -10.66154 1.91262 1.000 11.18320 160 GLN A O 1
ATOM 601 N N . VAL A 1 95 ? 19.10039 -10.91984 2.99618 1.000 11.31980 161 VAL A N 1
ATOM 602 C CA . VAL A 1 95 ? 18.90399 -12.33580 3.29240 1.000 11.03137 161 VAL A CA 1
ATOM 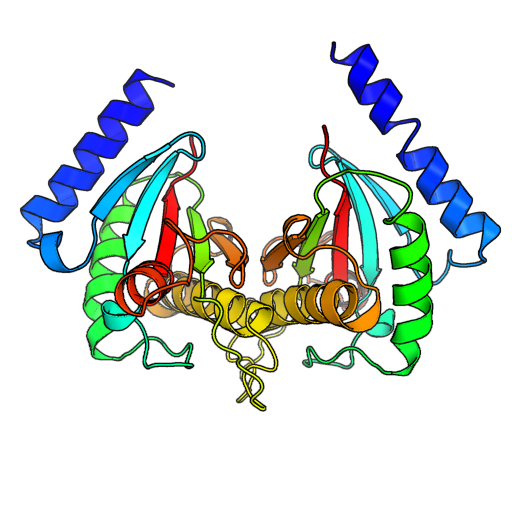603 C C . VAL A 1 95 ? 18.49131 -12.46248 4.75328 1.000 11.60603 161 VAL A C 1
ATOM 604 O O . VAL A 1 95 ? 19.23038 -12.04695 5.65203 1.000 11.62274 161 VAL A O 1
ATOM 608 N N . GLU A 1 96 ? 17.31087 -13.02896 4.99235 1.000 15.68190 162 GLU A N 1
ATOM 609 C CA . GLU A 1 96 ? 16.74304 -13.14987 6.32857 1.000 10.68101 162 GLU A CA 1
ATOM 610 C C . GLU A 1 96 ? 16.74928 -14.60512 6.77331 1.000 10.45150 162 GLU A C 1
ATOM 611 O O . GLU A 1 96 ? 16.34402 -15.49268 6.01610 1.000 9.89725 162 GLU A O 1
ATOM 617 N N . GLY A 1 97 ? 17.18154 -14.84283 8.00688 1.000 9.19923 163 GLY A N 1
ATOM 618 C CA . GLY A 1 97 ? 17.08605 -16.15728 8.62451 1.000 9.27020 163 GLY A CA 1
ATOM 619 C C . GLY A 1 97 ? 15.94431 -16.19519 9.62643 1.000 11.69871 163 GLY A C 1
ATOM 620 O O . GLY A 1 97 ? 15.74696 -15.25099 10.39176 1.000 10.60200 163 GLY A O 1
ATOM 621 N N . HIS A 1 98 ? 15.19288 -17.30146 9.61382 1.000 11.88127 164 HIS A N 1
ATOM 622 C CA . HIS A 1 98 ? 14.06506 -17.50292 10.52054 1.000 10.79440 164 HIS A CA 1
ATOM 623 C C . HIS A 1 98 ? 14.12183 -18.89720 11.12348 1.000 8.69111 164 HIS A C 1
ATOM 624 O O . HIS A 1 98 ? 14.35506 -19.87765 10.41065 1.000 13.67974 164 HIS A O 1
ATOM 631 N N . THR A 1 99 ? 13.88502 -18.98633 12.42783 1.000 12.08246 165 THR A N 1
ATOM 632 C CA . THR A 1 99 ? 13.81094 -20.26510 13.12220 1.000 13.67767 165 THR A CA 1
ATOM 633 C C . THR A 1 99 ? 12.37985 -20.51072 13.57470 1.000 12.77489 165 THR A C 1
ATOM 634 O O . THR A 1 99 ? 11.55466 -19.59344 13.61159 1.000 9.28807 165 THR A O 1
ATOM 638 N N . ASP A 1 100 ? 12.08516 -21.76229 13.93012 1.000 11.86268 166 ASP A N 1
ATOM 639 C CA . ASP A 1 100 ? 10.88460 -22.00307 14.71574 1.000 10.94305 166 ASP A CA 1
ATOM 640 C C . ASP A 1 100 ? 11.22516 -21.65451 16.16517 1.000 11.74405 166 ASP A C 1
ATOM 641 O O . ASP A 1 100 ? 12.31469 -21.16026 16.46748 1.000 10.56506 166 ASP A O 1
ATOM 646 N N . SER A 1 101 ? 10.30108 -21.90049 17.08102 1.000 9.03372 167 SER A N 1
ATOM 647 C CA . SER A 1 101 ? 10.49248 -21.49346 18.46579 1.000 12.29674 167 SER A CA 1
ATOM 648 C C . SER A 1 101 ? 11.25420 -22.51512 19.30288 1.000 13.33975 1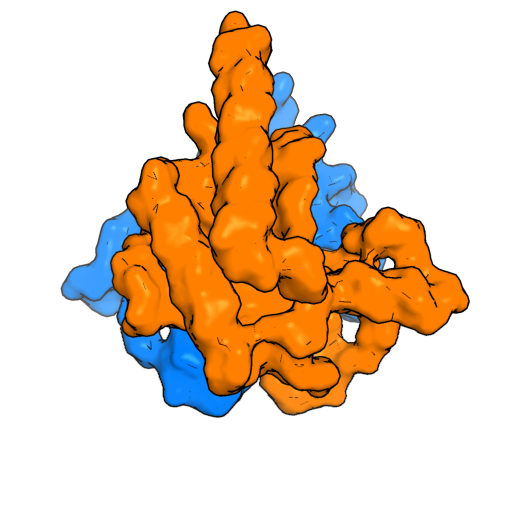67 SER A C 1
ATOM 649 O O . SER A 1 101 ? 11.45781 -22.27428 20.49746 1.000 14.58762 167 SER A O 1
ATOM 652 N N . ARG A 1 102 ? 11.68878 -23.63312 18.72238 1.000 11.97604 168 ARG A N 1
ATOM 653 C CA . ARG A 1 102 ? 12.41645 -24.63437 19.49461 1.000 13.00606 168 ARG A CA 1
ATOM 654 C C . ARG A 1 102 ? 13.73693 -24.06670 20.00719 1.000 17.06856 168 ARG A C 1
ATOM 655 O O . ARG A 1 102 ? 14.45478 -23.36702 19.28917 1.000 12.64815 168 ARG A O 1
ATOM 663 N N . ASN A 1 103 ? 14.05693 -24.37695 21.25996 1.000 12.94944 169 ASN A N 1
ATOM 664 C CA . ASN A 1 103 ? 15.23671 -23.80300 21.89508 1.000 18.88460 169 ASN A CA 1
ATOM 665 C C . ASN A 1 103 ? 16.51847 -24.32436 21.25112 1.000 18.15396 169 ASN A C 1
ATOM 666 O O . ASN A 1 103 ? 16.63576 -25.50672 20.92080 1.000 16.30512 169 ASN A O 1
ATOM 671 N N . ILE A 1 104 ? 17.47586 -23.42124 21.05206 1.000 22.54607 170 ILE A N 1
ATOM 672 C CA . ILE A 1 104 ? 18.84290 -23.76957 20.67853 1.000 24.31659 170 ILE A CA 1
ATOM 673 C C . ILE A 1 104 ? 19.78270 -23.07020 21.65250 1.000 21.89104 170 ILE A C 1
ATOM 674 O O . ILE A 1 104 ? 19.64281 -21.86852 21.90410 1.000 20.43166 170 ILE A O 1
ATOM 679 N N . SER A 1 105 ? 20.71308 -23.82787 22.22635 1.000 17.58065 171 SER A N 1
ATOM 680 C CA . SER A 1 105 ? 21.69622 -23.27725 23.14649 1.000 22.79746 171 SER A CA 1
ATOM 681 C C . SER A 1 105 ? 22.92694 -24.18226 23.08429 1.000 29.80691 171 SER A C 1
ATOM 682 O O . SER A 1 105 ? 23.24675 -24.93939 23.99910 1.000 36.50505 171 SER A O 1
ATOM 685 N N . THR A 1 106 ? 23.62758 -24.11454 21.96073 1.000 22.34358 172 THR A N 1
ATOM 686 C CA . THR A 1 106 ? 24.87287 -24.83281 21.76436 1.000 28.50433 172 THR A CA 1
ATOM 687 C C . THR A 1 106 ? 26.02896 -23.84511 21.79572 1.000 27.04931 172 THR A C 1
ATOM 688 O O . THR A 1 106 ? 25.83579 -22.62736 21.79734 1.000 23.78940 172 THR A O 1
ATOM 692 N N . TYR A 1 107 ? 27.24621 -24.39035 21.82084 1.000 32.68931 173 TYR A N 1
ATOM 693 C CA . TYR A 1 107 ? 28.42886 -23.53924 21.77123 1.000 32.91513 173 TYR A CA 1
ATOM 694 C C . TYR A 1 107 ? 28.44901 -22.71634 20.49075 1.000 29.23696 173 TYR A C 1
ATOM 695 O O . TYR A 1 107 ? 28.75127 -21.51829 20.51439 1.000 32.30162 173 TYR A O 1
ATOM 704 N N . ARG A 1 108 ? 28.09823 -23.33853 19.36544 1.000 32.43891 174 ARG A N 1
ATOM 705 C CA . ARG A 1 108 ? 28.10679 -22.64545 18.08640 1.000 30.27073 174 ARG A CA 1
ATOM 706 C C . ARG A 1 108 ? 26.94895 -21.66452 17.96201 1.000 30.72744 174 ARG A C 1
ATOM 707 O O . ARG A 1 108 ? 27.10662 -20.61098 17.33757 1.000 26.19861 174 ARG A O 1
ATOM 715 N N . TYR A 1 109 ? 25.79346 -21.97970 18.55068 1.000 23.98448 175 TYR A N 1
ATOM 716 C CA . TYR A 1 109 ? 24.60497 -21.13182 18.45020 1.000 18.05464 175 TYR A CA 1
ATOM 717 C C . TYR A 1 109 ? 23.93539 -21.03055 19.81366 1.000 19.38425 175 TYR A C 1
ATOM 718 O O . TYR A 1 109 ? 23.08056 -21.85127 20.17044 1.000 18.24594 175 TYR A O 1
ATOM 727 N N . PRO A 1 110 ? 24.29539 -20.01964 20.60832 1.000 16.48482 176 PRO A N 1
ATOM 728 C CA . PRO A 1 110 ? 23.72444 -19.91112 21.96103 1.000 19.16659 176 PRO A CA 1
ATOM 729 C C . PRO A 1 110 ? 22.26103 -19.48759 22.00007 1.000 22.08936 176 PRO A C 1
ATOM 730 O O . PRO A 1 110 ? 21.66068 -19.54686 23.07973 1.000 16.60625 176 PRO A O 1
ATOM 734 N N . SER A 1 111 ? 21.65783 -19.07601 20.88479 1.000 13.33676 177 SER A N 1
ATOM 735 C CA . SER A 1 111 ? 20.22517 -18.80180 20.88661 1.000 16.49124 177 SER A CA 1
ATOM 736 C C . SER A 1 111 ? 19.70902 -18.80899 19.45628 1.000 13.67812 177 SER A C 1
ATOM 737 O O . SER A 1 111 ? 20.47604 -18.89789 18.49828 1.000 11.73773 177 SER A O 1
ATOM 740 N N . ASN A 1 112 ? 18.38319 -18.70476 19.32886 1.000 10.05002 178 ASN A N 1
ATOM 741 C CA . ASN A 1 112 ? 17.76563 -18.64743 18.00822 1.000 12.33648 178 ASN A CA 1
ATOM 742 C C . ASN A 1 112 ? 18.13861 -17.38324 17.24914 1.000 11.64622 178 ASN A C 1
ATOM 743 O O . ASN A 1 112 ? 18.09961 -17.38665 16.01438 1.000 7.54927 178 ASN A O 1
ATOM 748 N N . TRP A 1 113 ? 18.49949 -16.30643 17.95428 1.000 11.18905 179 TRP A N 1
ATOM 749 C CA . TRP A 1 113 ? 18.99591 -15.11564 17.27211 1.000 10.32689 179 TRP A CA 1
ATOM 750 C C . TRP A 1 113 ? 20.29214 -15.41738 16.53124 1.000 11.75557 179 TRP A C 1
ATOM 751 O O . TRP A 1 113 ? 20.42699 -15.10172 15.34326 1.000 14.97214 179 TRP A O 1
ATOM 762 N N . GLU A 1 114 ? 21.26163 -16.03706 17.21372 1.000 10.09076 180 GLU A N 1
ATOM 763 C CA . GLU A 1 114 ? 22.51909 -16.36786 16.54410 1.000 12.57786 180 GLU A CA 1
ATOM 764 C C . GLU A 1 114 ? 22.31996 -17.39012 15.43313 1.000 11.73571 180 GLU A C 1
ATOM 765 O O . GLU A 1 114 ? 22.96883 -17.30109 14.38631 1.000 10.61736 180 GLU A O 1
ATOM 771 N N . LEU A 1 115 ? 21.44297 -18.37592 15.63327 1.000 9.65093 181 LEU A N 1
ATOM 772 C CA . LEU A 1 115 ? 21.24942 -19.37373 14.58394 1.000 8.09540 181 LEU A CA 1
ATOM 773 C C . LEU A 1 115 ? 20.62288 -18.74503 13.34444 1.000 6.86267 181 LEU A C 1
ATOM 774 O O . LEU A 1 115 ? 21.05302 -19.01659 12.21902 1.000 10.99472 181 LEU A O 1
ATOM 779 N N . SER A 1 116 ? 19.59863 -17.90615 13.52898 1.000 8.09565 182 SER A N 1
ATOM 780 C CA . SER A 1 116 ? 18.95840 -17.27114 12.37892 1.000 9.27303 182 SER A CA 1
ATOM 781 C C . SER A 1 116 ? 19.91651 -16.32738 11.66406 1.000 11.87704 182 SER A C 1
ATOM 782 O O . SER A 1 116 ? 19.92015 -16.25061 10.42556 1.000 9.78957 182 SER A O 1
ATOM 785 N N . ALA A 1 117 ? 20.74069 -15.60778 12.42874 1.000 9.19857 183 ALA A N 1
ATOM 786 C CA . ALA A 1 117 ? 21.71240 -14.69689 11.82912 1.000 13.09140 183 ALA A CA 1
ATOM 787 C C . ALA A 1 117 ? 22.83316 -15.45591 11.13037 1.000 15.03798 183 ALA A C 1
ATOM 788 O O . ALA A 1 117 ? 23.31231 -15.03134 10.06924 1.000 13.60034 183 ALA A O 1
ATOM 790 N N . ALA A 1 118 ? 23.27251 -16.57287 11.71750 1.000 11.28921 184 ALA A N 1
ATOM 791 C CA . ALA A 1 118 ? 24.32609 -17.37848 11.10946 1.000 12.46910 184 ALA A CA 1
ATOM 792 C C . ALA A 1 118 ? 23.88652 -17.98093 9.78153 1.000 12.10403 184 ALA A C 1
ATOM 793 O O . ALA A 1 118 ? 24.70776 -18.12351 8.86932 1.000 9.28214 184 ALA A O 1
ATOM 795 N N . ARG A 1 119 ? 22.60597 -18.33370 9.65141 1.000 9.18754 185 ARG A N 1
ATOM 796 C CA . ARG A 1 119 ? 22.12227 -18.90495 8.39543 1.000 8.99142 185 ARG A CA 1
ATOM 797 C C . ARG A 1 119 ? 22.07424 -17.85601 7.29210 1.000 12.15221 185 ARG A C 1
ATOM 798 O O . ARG A 1 119 ? 22.46788 -18.12784 6.15107 1.000 9.99579 185 ARG A O 1
ATOM 806 N N . ALA A 1 120 ? 21.59115 -16.65459 7.60893 1.000 10.17777 186 ALA A N 1
ATOM 807 C CA . ALA A 1 120 ? 21.60455 -15.58134 6.62162 1.000 10.95091 186 ALA A CA 1
ATOM 808 C C . ALA A 1 120 ? 23.03125 -15.22905 6.23180 1.000 11.32836 186 ALA A C 1
ATOM 809 O O . ALA A 1 120 ? 23.33773 -15.06181 5.04730 1.000 9.35677 186 ALA A O 1
ATOM 811 N N . SER A 1 121 ? 23.91901 -15.13067 7.22501 1.000 11.77542 187 SER A N 1
ATOM 812 C CA . SER A 1 121 ? 25.32540 -14.83645 6.97045 1.000 11.26698 187 SER A CA 1
ATOM 813 C C . SER A 1 121 ? 25.97577 -15.91271 6.11547 1.000 14.74430 187 SER A C 1
ATOM 814 O O . SER A 1 121 ? 26.74937 -15.60373 5.20149 1.000 17.85422 187 SER A O 1
ATOM 817 N N . GLY A 1 122 ? 25.68318 -17.18491 6.40442 1.000 13.85804 188 GLY A N 1
ATOM 818 C CA . GLY A 1 122 ? 26.27842 -18.26487 5.63457 1.000 12.67755 188 GLY A CA 1
ATOM 819 C C . GLY A 1 122 ? 25.89735 -18.21876 4.16476 1.000 13.33824 188 GLY A C 1
ATOM 820 O O . GLY A 1 122 ? 26.72968 -18.46786 3.28660 1.000 12.66389 188 GLY A O 1
ATOM 821 N N . VAL A 1 123 ? 24.63263 -17.91076 3.87734 1.000 11.49994 189 VAL A N 1
ATOM 822 C CA . VAL A 1 123 ? 24.20155 -17.75975 2.48883 1.000 8.97092 189 VAL A CA 1
ATOM 823 C C . VAL A 1 123 ? 24.94952 -16.61203 1.82223 1.000 13.32931 189 VAL A C 1
ATOM 824 O O . VAL A 1 123 ? 25.44232 -16.73635 0.69383 1.000 11.71872 189 VAL A O 1
ATOM 828 N N . ILE A 1 124 ? 25.03660 -15.46907 2.50686 1.000 13.83839 190 ILE A N 1
ATOM 829 C CA . ILE A 1 124 ? 25.69215 -14.30610 1.91208 1.000 11.89762 190 ILE A CA 1
ATOM 830 C C . ILE A 1 124 ? 27.17153 -14.59002 1.68978 1.000 11.87497 190 ILE A C 1
ATOM 831 O O . ILE A 1 124 ? 27.75073 -14.19417 0.67230 1.000 11.27462 190 ILE A O 1
ATOM 836 N N . GLN A 1 125 ? 27.80878 -15.27413 2.64386 1.000 13.28851 191 GLN A N 1
ATOM 837 C CA . GLN A 1 125 ? 29.21912 -15.61198 2.48648 1.000 14.87143 191 GLN A CA 1
ATOM 838 C C . GLN A 1 125 ? 29.42440 -16.51698 1.27919 1.000 15.28190 191 GLN A C 1
ATOM 839 O O . GLN A 1 125 ? 30.43654 -16.39723 0.57635 1.000 16.76146 191 GLN A O 1
ATOM 845 N N . TYR A 1 126 ? 28.46851 -17.41182 1.00779 1.000 13.11452 192 TYR A N 1
ATOM 846 C CA . TYR A 1 126 ? 28.53481 -18.20040 -0.22023 1.000 14.52367 192 TYR A CA 1
ATOM 847 C C . TYR A 1 126 ? 28.45422 -17.29826 -1.44816 1.000 14.64726 192 TYR A C 1
ATOM 848 O O . TYR A 1 126 ? 29.28618 -17.39332 -2.35911 1.000 16.87631 192 TYR A O 1
ATOM 857 N N . PHE A 1 127 ? 27.43842 -16.42722 -1.49010 1.000 14.45326 193 PHE A N 1
ATOM 858 C CA . PHE A 1 127 ? 27.23321 -15.53351 -2.63162 1.000 14.09574 193 PHE A CA 1
ATOM 859 C C . PHE A 1 127 ? 28.46923 -14.68820 -2.91698 1.000 18.24999 193 PHE A C 1
ATOM 860 O O . PHE A 1 127 ? 28.83481 -14.48529 -4.08050 1.000 17.39562 193 PHE A O 1
ATOM 868 N N . THR A 1 128 ? 29.11488 -14.16887 -1.86827 1.000 13.26957 194 THR A N 1
ATOM 869 C CA . THR A 1 128 ? 30.21740 -13.23041 -2.04316 1.000 16.08636 194 THR A CA 1
ATOM 870 C C . THR A 1 128 ? 31.56143 -13.92160 -2.24099 1.000 16.73588 194 THR A C 1
ATOM 871 O O . THR A 1 128 ? 32.33976 -13.51698 -3.11090 1.000 26.24382 194 THR A O 1
ATOM 875 N N . SER A 1 129 ? 31.85758 -14.96409 -1.47300 1.000 18.92137 195 SER A N 1
ATOM 876 C CA . SER A 1 129 ? 33.19239 -15.53982 -1.56932 1.000 18.50864 195 SER A CA 1
ATOM 877 C C . SER A 1 129 ? 33.31112 -16.60144 -2.66058 1.000 26.75875 195 SER A C 1
ATOM 878 O O . SER A 1 129 ? 34.37092 -16.71772 -3.28093 1.000 26.08736 195 SER A O 1
ATOM 881 N N . LYS A 1 130 ? 32.26669 -17.38937 -2.91825 1.000 23.27859 196 LYS A N 1
ATOM 882 C CA . LYS A 1 130 ? 32.35872 -18.39216 -3.97647 1.000 26.81725 196 LYS A CA 1
ATOM 883 C C . LYS A 1 130 ? 31.71665 -17.96095 -5.28925 1.000 26.80722 196 LYS A C 1
ATOM 884 O O . LYS A 1 130 ? 32.22838 -18.30916 -6.35802 1.000 29.85905 196 LYS A O 1
ATOM 890 N N . GLU A 1 131 ? 30.61994 -17.20376 -5.25459 1.000 19.37455 197 GLU A N 1
ATOM 891 C CA . GLU A 1 131 ? 29.98650 -16.74671 -6.48567 1.000 23.90051 197 GLU A CA 1
ATOM 892 C C . GLU A 1 131 ? 30.42683 -15.34807 -6.90154 1.000 24.44102 197 GLU A C 1
ATOM 893 O O . GLU A 1 131 ? 30.05082 -14.89849 -7.98964 1.000 24.55840 197 GLU A O 1
ATOM 899 N N . LYS A 1 132 ? 31.20574 -14.65865 -6.06092 1.000 27.60838 198 LYS A N 1
ATOM 900 C CA . LYS A 1 132 ? 31.84410 -13.37729 -6.38854 1.000 24.72964 198 LYS A CA 1
ATOM 901 C C . LYS A 1 132 ? 30.83433 -12.25597 -6.62163 1.000 23.95993 198 LYS A C 1
ATOM 902 O O . LYS A 1 132 ? 31.10083 -11.31050 -7.36648 1.000 25.49899 198 LYS A O 1
ATOM 908 N N . LEU A 1 133 ? 29.68160 -12.32894 -5.97935 1.000 22.32300 199 LEU A N 1
ATOM 909 C CA . LEU A 1 133 ? 28.78632 -11.18145 -6.01899 1.000 14.75215 199 LEU A CA 1
ATOM 910 C C . LEU A 1 133 ? 29.29706 -10.10416 -5.06150 1.000 17.24845 199 LEU A C 1
ATOM 911 O O . LEU A 1 133 ? 29.77486 -10.42803 -3.97259 1.000 19.24117 199 LEU A O 1
ATOM 916 N N . PRO A 1 134 ? 29.20952 -8.82647 -5.43660 1.000 16.51447 200 PRO A N 1
ATOM 917 C CA . PRO A 1 134 ? 29.77306 -7.76372 -4.58533 1.000 17.49177 200 PRO A CA 1
ATOM 918 C C . PRO A 1 134 ? 29.15518 -7.74827 -3.19316 1.000 18.30786 200 PRO A C 1
ATOM 919 O O . PRO A 1 134 ? 27.93210 -7.75120 -3.03603 1.000 14.08620 200 PRO A O 1
ATOM 923 N N . SER A 1 135 ? 30.02647 -7.71808 -2.17801 1.000 17.86958 201 SER A N 1
ATOM 924 C CA . SER A 1 135 ? 29.57632 -7.70030 -0.78592 1.000 20.24136 201 SER A CA 1
ATOM 925 C C . SER A 1 135 ? 28.64021 -6.53239 -0.50953 1.000 13.91072 201 SER A C 1
ATOM 926 O O . SER A 1 135 ? 27.67970 -6.66672 0.25751 1.000 14.07169 201 SER A O 1
ATOM 929 N N . LYS A 1 136 ? 28.89029 -5.38233 -1.14107 1.000 15.32757 202 LYS A N 1
ATOM 930 C CA . LYS A 1 136 ? 28.09694 -4.18788 -0.87494 1.000 19.00834 202 LYS A CA 1
ATOM 931 C C . LYS A 1 136 ? 26.62602 -4.35192 -1.24495 1.000 15.70502 202 LYS A C 1
ATOM 932 O O . LYS A 1 136 ? 25.80947 -3.49894 -0.88477 1.000 15.88361 202 LYS A O 1
ATOM 938 N N . ARG A 1 137 ? 26.25765 -5.43394 -1.92822 1.000 15.09439 203 ARG A N 1
ATOM 939 C CA . ARG A 1 137 ? 24.85620 -5.64726 -2.26480 1.000 14.57394 203 ARG A CA 1
ATOM 940 C C . ARG A 1 137 ? 24.04781 -6.27888 -1.13918 1.000 11.70316 203 ARG A C 1
ATOM 941 O O . ARG A 1 137 ? 22.81343 -6.30430 -1.22914 1.000 17.53716 203 ARG A O 1
ATOM 949 N N . PHE A 1 138 ? 24.68878 -6.76912 -0.08492 1.000 12.95479 204 PHE A N 1
ATOM 950 C CA . PHE A 1 138 ? 24.03349 -7.68136 0.83967 1.000 13.73750 204 PHE A CA 1
ATOM 951 C C . PHE A 1 138 ? 23.92803 -7.11535 2.24924 1.000 17.67800 204 PHE A C 1
ATOM 952 O O . PHE A 1 138 ? 24.77560 -6.34335 2.70562 1.000 13.72018 204 PHE 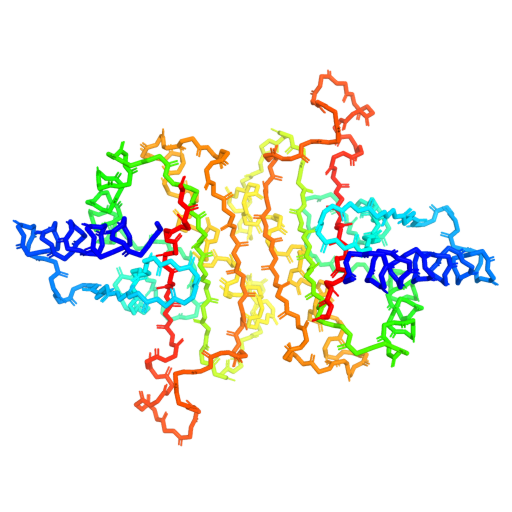A O 1
ATOM 960 N N . ILE A 1 139 ? 22.87271 -7.53899 2.93666 1.000 12.20489 205 ILE A N 1
ATOM 961 C CA . ILE A 1 139 ? 22.69645 -7.32090 4.36570 1.000 12.91819 205 ILE A CA 1
ATOM 962 C C . ILE A 1 139 ? 22.18678 -8.63129 4.95547 1.000 13.99128 205 ILE A C 1
ATOM 963 O O . ILE A 1 139 ? 21.28669 -9.25946 4.38846 1.000 11.95929 205 ILE A O 1
ATOM 968 N N . ALA A 1 140 ? 22.78810 -9.07136 6.05639 1.000 12.45314 206 ALA A N 1
ATOM 969 C CA . ALA A 1 140 ? 22.34604 -10.27611 6.75013 1.000 9.60567 206 ALA A CA 1
ATOM 970 C C . ALA A 1 140 ? 21.38569 -9.89211 7.86555 1.000 14.35327 206 ALA A C 1
ATOM 971 O O . ALA A 1 140 ? 21.66746 -8.98023 8.64621 1.000 9.69401 206 ALA A O 1
ATOM 973 N N . VAL A 1 141 ? 20.24783 -10.57325 7.93516 1.000 8.78413 207 VAL A N 1
ATOM 974 C CA . VAL A 1 141 ? 19.22362 -10.26083 8.92610 1.000 9.00435 207 VAL A CA 1
ATOM 975 C C . VAL A 1 141 ? 18.80473 -11.54330 9.63055 1.000 14.17875 207 VAL A C 1
ATOM 976 O O . VAL A 1 141 ? 18.51245 -12.55022 8.97639 1.000 12.90740 207 VAL A O 1
ATOM 980 N N . GLY A 1 142 ? 18.78109 -11.50718 10.96009 1.000 12.22763 208 GLY A N 1
ATOM 981 C CA . GLY A 1 142 ? 18.25607 -12.59813 11.76710 1.000 8.92259 208 GLY A CA 1
ATOM 982 C C . GLY A 1 142 ? 17.00720 -12.15495 12.51163 1.000 11.75894 208 GLY A C 1
ATOM 983 O O . GLY A 1 142 ? 16.99419 -11.09683 13.14986 1.000 9.86876 208 GLY A O 1
ATOM 984 N N . TYR A 1 143 ? 15.95908 -12.97768 12.41536 1.000 10.56968 209 TYR A N 1
ATOM 985 C CA . TYR A 1 143 ? 14.69083 -12.72188 13.08891 1.000 10.18904 209 TYR A CA 1
ATOM 986 C C . TYR A 1 143 ? 14.40473 -13.67974 14.23641 1.000 8.76391 209 TYR A C 1
ATOM 987 O O . TYR A 1 143 ? 13.37766 -13.52323 14.90592 1.000 11.12511 209 TYR A O 1
ATOM 996 N N . ALA A 1 144 ? 15.27325 -14.66002 14.48218 1.000 9.48327 210 ALA A N 1
ATOM 997 C CA . ALA A 1 144 ? 15.00257 -15.72503 15.45743 1.000 9.43317 210 ALA A CA 1
ATOM 998 C C . ALA A 1 144 ? 13.60464 -16.26628 15.15036 1.000 11.57596 210 ALA A C 1
ATOM 999 O O . ALA A 1 144 ? 13.31136 -16.53915 13.97623 1.000 11.18856 210 ALA A O 1
ATOM 1001 N N . ASP A 1 145 ? 12.71104 -16.37932 16.13893 1.000 10.74737 211 ASP A N 1
ATOM 1002 C CA . ASP A 1 145 ? 11.38106 -16.94702 15.94656 1.000 11.31469 211 ASP A CA 1
ATOM 1003 C C . ASP A 1 145 ? 10.28151 -15.89539 15.97745 1.000 15.98116 211 ASP A C 1
ATOM 1004 O O . ASP A 1 145 ? 9.11752 -16.23587 16.20404 1.000 13.14941 211 ASP A O 1
ATOM 1009 N N . THR A 1 146 ? 10.62132 -14.62473 15.74332 1.000 11.48648 212 THR A N 1
ATOM 1010 C CA . THR A 1 146 ? 9.66493 -13.53856 15.89838 1.000 10.93912 212 THR A CA 1
ATOM 1011 C C . THR A 1 146 ? 8.70866 -13.37137 14.72357 1.000 14.64779 212 THR A C 1
ATOM 1012 O O . THR A 1 146 ? 7.74169 -12.61648 14.85495 1.000 15.56928 212 THR A O 1
ATOM 1016 N N . LYS A 1 147 ? 8.93901 -14.02813 13.58760 1.000 12.26786 213 LYS A N 1
ATOM 1017 C CA . LYS A 1 147 ? 8.07453 -13.88215 12.41065 1.000 11.85180 213 LYS A CA 1
ATOM 1018 C C . LYS A 1 147 ? 7.58782 -15.23978 11.91155 1.000 14.83102 213 LYS A C 1
ATOM 1019 O O . LYS A 1 147 ? 7.88052 -15.63930 10.77962 1.000 11.65681 213 LYS A O 1
ATOM 1025 N N . PRO A 1 148 ? 6.81542 -15.96774 12.71877 1.000 13.47288 214 PRO A N 1
ATOM 1026 C CA . PRO A 1 148 ? 6.27879 -17.24617 12.24413 1.000 12.82044 214 PRO A CA 1
ATOM 1027 C C . PRO A 1 148 ? 5.34260 -17.02453 11.06951 1.000 16.50182 214 PRO A C 1
ATOM 1028 O O . PRO A 1 148 ? 4.74394 -15.95684 10.91764 1.000 16.40189 214 PRO A O 1
ATOM 1032 N N . VAL A 1 149 ? 5.23204 -18.04428 10.21838 1.000 15.03388 215 VAL A N 1
ATOM 1033 C CA . VAL A 1 149 ? 4.24024 -17.98770 9.14761 1.000 15.84591 215 VAL A CA 1
ATOM 1034 C C . VAL A 1 149 ? 2.84007 -17.96690 9.74227 1.000 21.46830 215 VAL A C 1
ATOM 1035 O O . VAL A 1 149 ? 2.01387 -17.10838 9.41133 1.000 14.29194 215 VAL A O 1
ATOM 1039 N N . LYS A 1 150 ? 2.55763 -18.91275 10.63931 1.000 17.05041 216 LYS A N 1
ATOM 1040 C CA . LYS A 1 150 ? 1.33913 -18.88134 11.44325 1.000 16.19074 216 LYS A CA 1
ATOM 1041 C C . LYS A 1 150 ? 1.69597 -18.86524 12.92428 1.000 16.48446 216 LYS A C 1
ATOM 1042 O O . LYS A 1 150 ? 1.50771 -17.84311 13.58833 1.000 21.75438 216 LYS A O 1
ATOM 1048 N N . ASP A 1 151 ? 2.22865 -19.95601 13.45586 1.000 14.50681 217 ASP A N 1
ATOM 1049 C CA . ASP A 1 151 ? 2.56876 -20.05322 14.86626 1.000 20.90679 217 ASP A CA 1
ATOM 1050 C C . ASP A 1 151 ? 3.53608 -21.22287 15.02556 1.000 16.07778 217 ASP A C 1
ATOM 1051 O O . ASP A 1 151 ? 4.12789 -21.68604 14.04392 1.000 14.35091 217 ASP A O 1
ATOM 1056 N N . ASN A 1 152 ? 3.68769 -21.70341 16.25991 1.000 12.92823 218 ASN A N 1
ATOM 1057 C CA . ASN A 1 152 ? 4.54100 -22.84399 16.56891 1.000 16.57617 218 ASN A CA 1
ATOM 1058 C C . ASN A 1 152 ? 3.76818 -23.91444 17.33055 1.000 18.58939 218 ASN A C 1
ATOM 1059 O O . ASN A 1 152 ? 4.35088 -24.68677 18.09619 1.000 15.57710 218 ASN A O 1
ATOM 1064 N N . LYS A 1 153 ? 2.45199 -23.97796 17.12232 1.000 18.67429 219 LYS A N 1
ATOM 1065 C CA . LYS A 1 153 ? 1.61326 -24.86895 17.91353 1.000 18.51170 219 LYS A CA 1
ATOM 1066 C C . LYS A 1 153 ? 1.60291 -26.29917 17.39567 1.000 18.98346 219 LYS A C 1
ATOM 1067 O O . LYS A 1 153 ? 1.16032 -27.19796 18.12017 1.000 19.68221 219 LYS A O 1
ATOM 1073 N N . THR A 1 154 ? 2.07341 -26.53535 16.17126 1.000 16.23340 220 THR A N 1
ATOM 1074 C CA . THR A 1 154 ? 2.17013 -27.88021 15.61908 1.000 17.59889 220 THR A CA 1
ATOM 1075 C C . THR A 1 154 ? 3.51524 -28.03393 14.92058 1.000 14.84672 220 THR A C 1
ATOM 1076 O O . THR A 1 154 ? 4.17039 -27.04646 14.57843 1.000 14.49670 220 THR A O 1
ATOM 1080 N N . ASN A 1 155 ? 3.92399 -29.29269 14.70308 1.000 11.41316 221 ASN A N 1
ATOM 1081 C CA . ASN A 1 155 ? 5.16972 -29.54133 13.97861 1.000 11.96054 221 ASN A CA 1
ATOM 1082 C C . ASN A 1 155 ? 5.08387 -29.05811 12.53723 1.000 15.17856 221 ASN A C 1
ATOM 1083 O O . ASN A 1 155 ? 6.09493 -28.63662 11.96110 1.000 15.52426 221 ASN A O 1
ATOM 1088 N N . GLU A 1 156 ? 3.89155 -29.11495 11.94067 1.000 12.65428 222 GLU A N 1
ATOM 1089 C CA . GLU A 1 156 ? 3.71548 -28.59356 10.58977 1.000 18.50764 222 GLU A CA 1
ATOM 1090 C C . GLU A 1 156 ? 3.95751 -27.09390 10.55044 1.000 13.80286 222 GLU A C 1
ATOM 1091 O O . GLU A 1 156 ? 4.58095 -26.58124 9.61436 1.000 16.89649 222 GLU A O 1
ATOM 1097 N N . HIS A 1 157 ? 3.45793 -26.37229 11.55472 1.000 15.69142 223 HIS A N 1
ATOM 1098 C CA . HIS A 1 157 ? 3.65005 -24.92734 11.58580 1.000 13.14825 223 HIS A CA 1
ATOM 1099 C C . HIS A 1 157 ? 5.09766 -24.57064 11.91329 1.000 17.79917 223 HIS A C 1
ATOM 1100 O O . HIS A 1 157 ? 5.64683 -23.61877 11.34792 1.000 17.76307 223 HIS A O 1
ATOM 1107 N N . MET A 1 158 ? 5.74462 -25.33886 12.79560 1.000 14.13165 224 MET A N 1
ATOM 1108 C CA . MET A 1 158 ? 7.14809 -25.07593 13.09275 1.000 13.83280 224 MET A CA 1
ATOM 1109 C C . MET A 1 158 ? 8.01971 -25.28795 11.86191 1.000 16.66277 224 MET A C 1
ATOM 1110 O O . MET A 1 158 ? 8.96712 -24.53045 11.62769 1.000 15.16123 224 MET A O 1
ATOM 1115 N N . LYS A 1 159 ? 7.71404 -26.31234 11.06149 1.000 11.01655 225 LYS A N 1
ATOM 1116 C CA . LYS A 1 159 ? 8.54446 -26.61443 9.90150 1.000 11.98161 225 LYS A CA 1
ATOM 1117 C C . LYS A 1 159 ? 8.52319 -25.47979 8.88629 1.000 13.66517 225 LYS A C 1
ATOM 1118 O O . LYS A 1 159 ? 9.57227 -25.09537 8.35310 1.000 16.68922 225 LYS A O 1
ATOM 1124 N N . GLU A 1 160 ? 7.34531 -24.92484 8.60256 1.000 11.30876 226 GLU A N 1
ATOM 1125 C CA . GLU A 1 160 ? 7.31258 -23.83246 7.64183 1.000 14.99461 226 GLU A CA 1
ATOM 1126 C C . GLU A 1 160 ? 7.99399 -22.58425 8.18319 1.000 13.95042 226 GLU A C 1
ATOM 1127 O O . GLU A 1 160 ? 8.43154 -21.74851 7.38932 1.000 13.58692 226 GLU A O 1
ATOM 1133 N N . ASN A 1 161 ? 8.13119 -22.46189 9.50892 1.000 11.70136 227 ASN A N 1
ATOM 1134 C CA . ASN A 1 161 ? 8.84577 -21.32787 10.09001 1.000 16.01104 227 ASN A CA 1
ATOM 1135 C C . ASN A 1 161 ? 10.35493 -21.39550 9.86764 1.000 14.64305 227 ASN A C 1
ATOM 1136 O O . ASN A 1 161 ? 11.01067 -20.35006 9.89219 1.000 16.67120 227 ASN A O 1
ATOM 1141 N N . ARG A 1 162 ? 10.92756 -22.58195 9.66857 1.000 11.62361 228 ARG A N 1
ATOM 1142 C CA . ARG A 1 162 ? 12.37796 -22.70993 9.51806 1.000 15.62820 228 ARG A CA 1
ATOM 1143 C C . ARG A 1 162 ? 12.73676 -22.44967 8.06418 1.000 15.88367 228 ARG A C 1
ATOM 1144 O O . ARG A 1 162 ? 12.59841 -23.32665 7.20519 1.000 12.81710 228 ARG A O 1
ATOM 1152 N N . ARG A 1 163 ? 13.21910 -21.24391 7.77821 1.000 13.92800 229 ARG A N 1
ATOM 1153 C CA . ARG A 1 163 ? 13.27127 -20.82389 6.38780 1.000 11.07181 229 ARG A CA 1
ATOM 1154 C C . ARG A 1 163 ? 14.27739 -19.68686 6.26875 1.000 14.20286 229 ARG A C 1
ATOM 1155 O O . ARG A 1 163 ? 14.61783 -19.03154 7.25666 1.000 15.00810 229 ARG A O 1
ATOM 1163 N N . VAL A 1 164 ? 14.75722 -19.46905 5.04866 1.000 10.64465 230 VAL A N 1
ATOM 1164 C CA . VAL A 1 164 ? 15.52494 -18.28153 4.69499 1.000 12.83367 230 VAL A CA 1
ATOM 1165 C C . VAL A 1 164 ? 14.70752 -17.52761 3.66024 1.000 13.03910 230 VAL A C 1
ATOM 1166 O O . VAL A 1 164 ? 14.11372 -18.14547 2.77120 1.000 13.83401 230 VAL A O 1
ATOM 1170 N N . GLU A 1 165 ? 14.64387 -16.20404 3.78731 1.000 8.53673 231 GLU A N 1
ATOM 1171 C CA . GLU A 1 165 ? 13.95601 -15.37691 2.80622 1.000 9.58623 231 GLU A CA 1
ATOM 1172 C C . GLU A 1 165 ? 14.96811 -14.43915 2.17011 1.000 12.09627 231 GLU A C 1
ATOM 1173 O O . GLU A 1 165 ? 15.64996 -13.68701 2.87248 1.000 12.04140 231 GLU A O 1
ATOM 1179 N N . ILE A 1 166 ? 15.08303 -14.51006 0.84848 1.000 15.09619 232 ILE A N 1
ATOM 1180 C CA . ILE A 1 166 ? 15.98930 -13.66482 0.07955 1.000 10.63002 232 ILE A CA 1
ATOM 1181 C C . ILE A 1 166 ? 15.16002 -12.52474 -0.50086 1.000 16.05429 232 ILE A C 1
ATOM 1182 O O . ILE A 1 166 ? 14.38711 -12.71534 -1.44491 1.000 12.97945 232 ILE A O 1
ATOM 1187 N N . VAL A 1 167 ? 15.30773 -11.33691 0.07655 1.000 11.74775 233 VAL A N 1
ATOM 1188 C CA . VAL A 1 167 ? 14.49151 -10.18316 -0.28367 1.000 11.66889 233 VAL A CA 1
ATOM 1189 C C . VAL A 1 167 ? 15.22629 -9.38377 -1.35008 1.000 15.30691 233 VAL A C 1
ATOM 1190 O O . VAL A 1 167 ? 16.34992 -8.92044 -1.12850 1.000 13.34741 233 VAL A O 1
ATOM 1194 N N . ILE A 1 168 ? 14.60166 -9.23822 -2.51552 1.000 16.00074 234 ILE A N 1
ATOM 1195 C CA . ILE A 1 168 ? 15.10556 -8.36911 -3.57238 1.000 15.57753 234 ILE A CA 1
ATOM 1196 C C . ILE A 1 168 ? 14.42456 -7.01990 -3.36650 1.000 15.03846 234 ILE A C 1
ATOM 1197 O O . ILE A 1 168 ? 13.24005 -6.85928 -3.65888 1.000 18.62863 234 ILE A O 1
ATOM 1202 N N . LYS A 1 169 ? 15.17019 -6.05457 -2.83220 1.000 20.54777 235 LYS A N 1
ATOM 1203 C CA . LYS A 1 169 ? 14.58944 -4.77007 -2.46544 1.000 25.41240 235 LYS A CA 1
ATOM 1204 C C . LYS A 1 169 ? 14.28546 -3.93057 -3.70381 1.000 28.06890 235 LYS A C 1
ATOM 1205 O O . LYS A 1 169 ? 14.86644 -4.12060 -4.77578 1.000 29.41276 235 LYS A O 1
ATOM 1211 N N . LYS A 1 170 ? 13.35549 -2.98924 -3.54172 1.000 33.54186 236 LYS A N 1
ATOM 1212 C CA . LYS A 1 170 ? 12.96594 -2.11981 -4.64713 1.000 42.77678 236 LYS A CA 1
ATOM 1213 C C . LYS A 1 170 ? 14.15057 -1.29312 -5.12955 1.000 43.19676 236 LYS A C 1
ATOM 1214 O O . LYS A 1 170 ? 14.88736 -0.71543 -4.32607 1.000 44.29650 236 LYS A O 1
ATOM 1220 N N . SER A 1 171 ? 14.32206 -1.22691 -6.44707 1.000 47.38252 237 SER A N 1
ATOM 1221 C CA . SER A 1 171 ? 15.40126 -0.44107 -7.04052 1.000 51.01512 237 SER A CA 1
ATOM 1222 C C . SER A 1 171 ? 14.84400 0.61341 -7.99185 1.000 51.49534 237 SER A C 1
ATOM 1223 O O . SER A 1 171 ? 15.55232 1.53801 -8.39293 1.000 59.66075 237 SER A O 1
ATOM 1226 N N . ASP B 1 17 ? 4.35292 17.23432 7.90006 1.000 64.66596 83 ASP B N 1
ATOM 1227 C CA . ASP B 1 17 ? 4.67519 15.81608 8.06531 1.000 67.95253 83 ASP B CA 1
ATOM 1228 C C . ASP B 1 17 ? 6.13666 15.66048 8.44750 1.000 67.66393 83 ASP B C 1
ATOM 1229 O O . ASP B 1 17 ? 6.46069 15.33281 9.59355 1.000 63.73922 83 ASP B O 1
ATOM 1234 N N . THR B 1 18 ? 7.00322 15.86393 7.44949 1.000 65.49877 84 THR B N 1
ATOM 1235 C CA . THR B 1 18 ? 8.44528 15.89735 7.65848 1.000 64.27458 84 THR B CA 1
ATOM 1236 C C . THR B 1 18 ? 8.80362 16.66058 8.92710 1.000 62.86210 84 THR B C 1
ATOM 1237 O O . THR B 1 18 ? 9.35742 16.09035 9.87069 1.000 63.14417 84 THR B O 1
ATOM 1241 N N . LYS B 1 19 ? 8.46179 17.95229 8.97184 1.000 59.75257 85 LYS B N 1
ATOM 1242 C CA . LYS B 1 19 ? 8.77968 18.77046 10.14028 1.000 60.49398 85 LYS B CA 1
ATOM 1243 C C . LYS B 1 19 ? 8.24449 18.15435 11.42836 1.000 59.13933 85 LYS B C 1
ATOM 1244 O O . LYS B 1 19 ? 8.93560 18.15097 12.45152 1.000 58.36338 85 LYS B O 1
ATOM 1250 N N . LYS B 1 20 ? 7.01704 17.62743 11.40069 1.000 63.35031 86 LYS B N 1
ATOM 1251 C CA . LYS B 1 20 ? 6.45326 17.02388 12.60510 1.000 62.26706 86 LYS B CA 1
ATOM 1252 C C . LYS B 1 20 ? 7.23746 15.79095 13.04035 1.000 56.30410 86 LYS B C 1
ATOM 1253 O O . LYS B 1 20 ? 7.32031 15.49969 14.23982 1.000 54.14042 86 LYS B O 1
ATOM 1259 N N . GLN B 1 21 ? 7.82880 15.06641 12.09112 1.000 55.84144 87 GLN B N 1
ATOM 1260 C CA . GLN B 1 21 ? 8.54915 13.83135 12.37958 1.000 53.81908 87 GLN B CA 1
ATOM 1261 C C . GLN B 1 21 ? 10.04959 14.03500 12.56477 1.000 48.32945 87 GLN B C 1
ATOM 1262 O O . GLN B 1 21 ? 10.65825 13.36150 13.40232 1.000 35.35766 87 GLN B O 1
ATOM 1268 N N . GLU B 1 22 ? 10.67334 14.94294 11.80826 1.000 48.62641 88 GLU B N 1
ATOM 1269 C CA . GLU B 1 22 ? 12.08899 15.21817 12.03982 1.000 39.53960 88 GLU B CA 1
ATOM 1270 C C . GLU B 1 22 ? 12.29989 16.01177 13.32442 1.000 33.68071 88 GLU B C 1
ATOM 1271 O O . GLU B 1 22 ? 13.28336 15.78676 14.03874 1.000 24.73855 88 GLU B O 1
ATOM 1277 N N . ASP B 1 23 ? 11.38663 16.93296 13.64510 1.000 38.39371 89 ASP B N 1
ATOM 1278 C CA . ASP B 1 23 ? 11.43414 17.58313 14.95350 1.000 39.99200 89 ASP B CA 1
ATOM 1279 C C . ASP B 1 23 ? 11.25812 16.56412 16.07592 1.000 33.02370 89 ASP B C 1
ATOM 1280 O O . ASP B 1 23 ? 11.90224 16.66948 17.12576 1.000 25.98603 89 ASP B O 1
ATOM 1285 N N . GLN B 1 24 ? 10.39342 15.56594 15.86464 1.000 26.31095 90 GLN B N 1
ATOM 1286 C CA . GLN B 1 24 ? 10.24452 14.47249 16.82217 1.000 28.90558 90 GLN B CA 1
ATOM 1287 C C . GLN B 1 24 ? 11.53341 13.66596 16.94492 1.000 26.76549 90 GLN B C 1
ATOM 1288 O O . GLN B 1 24 ? 11.93371 13.27491 18.04999 1.000 18.45549 90 GLN B O 1
ATOM 1294 N N . GLN B 1 25 ? 12.18757 13.39450 15.81385 1.000 24.44643 91 GLN B N 1
ATOM 1295 C CA . GLN B 1 25 ? 13.47760 12.71250 15.83537 1.000 22.58117 91 GLN B CA 1
ATOM 1296 C C . GLN B 1 25 ? 14.54773 13.56745 16.50067 1.000 23.25453 91 GLN B C 1
ATOM 1297 O O . GLN B 1 25 ? 15.42532 13.04313 17.19908 1.000 14.04586 91 GLN B O 1
ATOM 1303 N N . ASP B 1 26 ? 14.51777 14.88146 16.25381 1.000 16.85682 92 ASP B N 1
ATOM 1304 C CA . ASP B 1 26 ? 15.44447 15.78628 16.92310 1.000 20.15627 92 ASP B CA 1
ATOM 1305 C C . ASP B 1 26 ? 15.29170 15.70291 18.43407 1.000 17.65916 92 ASP B C 1
ATOM 1306 O O . ASP B 1 26 ? 16.28778 15.69191 19.16719 1.000 15.50134 92 ASP B O 1
ATOM 1311 N N . GLN B 1 27 ? 14.04796 15.66078 18.92077 1.000 15.95869 93 GLN B N 1
ATOM 1312 C CA A GLN B 1 27 ? 13.82450 15.57478 20.36106 0.556 19.34393 93 GLN B CA 1
ATOM 1313 C CA B GLN B 1 27 ? 13.83049 15.57770 20.35998 0.444 19.36228 93 GLN B CA 1
ATOM 1314 C C . GLN B 1 27 ? 14.31077 14.24212 20.91216 1.000 17.08602 93 GLN B C 1
ATOM 1315 O O . GLN B 1 27 ? 14.83394 14.17963 22.03273 1.000 16.73749 93 GLN B O 1
ATOM 1326 N N . LEU B 1 28 ? 14.14022 13.16198 20.14379 1.000 14.47393 94 LEU B N 1
ATOM 1327 C CA . LEU B 1 28 ? 14.60120 11.85904 20.61278 1.000 14.49216 94 LEU B CA 1
ATOM 1328 C C . LEU B 1 28 ? 16.11711 11.82858 20.75620 1.000 11.23470 94 LEU B C 1
ATOM 1329 O O . LEU B 1 28 ? 16.64444 11.29015 21.73773 1.000 13.62803 94 LEU B O 1
ATOM 1334 N N . LEU B 1 29 ? 16.84020 12.39595 19.78619 1.000 9.36561 95 LEU B N 1
ATOM 1335 C CA . LEU B 1 29 ? 18.29460 12.41145 19.89316 1.000 10.43485 95 LEU B CA 1
ATOM 1336 C C . LEU B 1 29 ? 18.73969 13.21289 21.10757 1.000 15.60593 95 LEU B C 1
ATOM 1337 O O . LEU B 1 29 ? 19.63832 12.79171 21.84293 1.000 10.66928 95 LEU B O 1
ATOM 1342 N N . LYS B 1 30 ? 18.11903 14.37312 21.33554 1.000 14.30137 96 LYS B N 1
ATOM 1343 C CA . LYS B 1 30 ? 18.43185 15.15231 22.52863 1.000 12.73379 96 LYS B CA 1
ATOM 1344 C C . LYS B 1 30 ? 18.17597 14.33946 23.79174 1.000 11.43183 96 LYS B C 1
ATOM 1345 O O . LYS B 1 30 ? 18.97304 14.37912 24.73855 1.000 15.54138 96 LYS B O 1
ATOM 1351 N N . LYS B 1 31 ? 17.07631 13.57953 23.81633 1.000 15.28021 97 LYS B N 1
ATOM 1352 C CA . LYS B 1 31 ? 16.77910 12.73761 24.97224 1.000 15.79345 97 LYS B CA 1
ATOM 1353 C C . LYS B 1 31 ? 17.86363 11.69215 25.19127 1.000 14.72111 97 LYS B C 1
ATOM 1354 O O . LYS B 1 31 ? 18.27752 11.43580 26.33114 1.000 11.88802 97 LYS B O 1
ATOM 1360 N N . VAL B 1 32 ? 18.32562 11.07227 24.10724 1.000 11.73293 98 VAL B N 1
ATOM 1361 C CA . VAL B 1 32 ? 19.37527 10.06356 24.20070 1.000 10.15057 98 VAL B CA 1
ATOM 1362 C C . VAL B 1 32 ? 20.69373 10.68662 24.64369 1.000 13.83093 98 VAL B C 1
ATOM 1363 O O . VAL B 1 32 ? 21.39653 10.13406 25.49929 1.000 12.67965 98 VAL B O 1
ATOM 1367 N N . ASN B 1 33 ? 21.05815 11.83841 24.06789 1.000 9.48472 99 ASN B N 1
ATOM 1368 C CA . ASN B 1 33 ? 22.30243 12.49347 24.46511 1.000 12.09272 99 ASN B CA 1
ATOM 1369 C C . ASN B 1 33 ? 22.25060 12.92113 25.92488 1.000 14.99894 99 ASN B C 1
ATOM 1370 O O . ASN B 1 33 ? 23.25311 12.83502 26.64633 1.000 12.60586 99 ASN B O 1
ATOM 1375 N N . THR B 1 34 ? 21.08528 13.38068 26.37772 1.000 13.07830 100 THR B N 1
ATOM 1376 C CA . THR B 1 34 ? 20.92701 13.74505 27.77895 1.000 13.42707 100 THR B CA 1
ATOM 1377 C C . THR B 1 34 ? 21.06916 12.52445 28.68270 1.000 11.77694 100 THR B C 1
ATOM 1378 O O . THR B 1 34 ? 21.69116 12.60613 29.75070 1.000 11.07004 100 THR B O 1
ATOM 1382 N N . TYR B 1 35 ? 20.51847 11.37869 28.25878 1.000 11.53201 101 TYR B N 1
ATOM 1383 C CA . TYR B 1 35 ? 20.67287 10.14512 29.02660 1.000 10.50006 101 TYR B CA 1
ATOM 1384 C C . TYR B 1 35 ? 22.13689 9.73616 29.12692 1.000 13.12405 101 TYR B C 1
ATOM 1385 O O . TYR B 1 35 ? 22.59988 9.30991 30.19567 1.000 11.87739 101 TYR B O 1
ATOM 1394 N N . ILE B 1 36 ? 22.87608 9.85097 28.02107 1.000 11.67265 102 ILE B N 1
ATOM 1395 C CA . ILE B 1 36 ? 24.30777 9.55519 28.02675 1.000 13.74076 102 ILE B CA 1
ATOM 1396 C C . ILE B 1 36 ? 25.02869 10.45950 29.01835 1.000 15.27735 102 ILE B C 1
ATOM 1397 O O . ILE B 1 36 ? 25.86709 10.00884 29.80926 1.000 14.72539 102 ILE B O 1
ATOM 1402 N N . LYS B 1 37 ? 24.70559 11.75389 28.98941 1.000 10.59524 103 LYS B N 1
ATOM 1403 C CA . LYS B 1 37 ? 25.35981 12.71452 29.87114 1.000 13.44620 103 LYS B CA 1
ATOM 1404 C C . LYS B 1 37 ? 24.99339 12.47875 31.32947 1.000 13.48344 103 LYS B C 1
ATOM 1405 O O . LYS B 1 37 ? 25.86753 12.47276 32.20498 1.000 15.38809 103 LYS B O 1
ATOM 1411 N N . ASP B 1 38 ? 23.69811 12.31875 31.61380 1.000 11.66492 104 ASP B N 1
ATOM 1412 C CA . ASP B 1 38 ? 23.24946 12.19462 32.99722 1.000 14.58528 104 ASP B CA 1
ATOM 1413 C C . ASP B 1 38 ? 23.80517 10.94311 33.66085 1.000 17.69495 104 ASP B C 1
ATOM 1414 O O . ASP B 1 38 ? 23.97801 10.91280 34.88466 1.000 16.45064 104 ASP B O 1
ATOM 1419 N N . ASN B 1 39 ? 24.08171 9.90124 32.87993 1.000 10.74267 105 ASN B N 1
ATOM 1420 C CA . ASN B 1 39 ? 24.54539 8.63674 33.42456 1.000 13.30482 105 ASN B CA 1
ATOM 1421 C C . ASN B 1 39 ? 26.03280 8.40184 33.19387 1.000 14.12055 105 ASN B C 1
ATOM 1422 O O . ASN B 1 39 ? 26.50977 7.28027 33.39849 1.000 14.57815 105 ASN B O 1
ATOM 1427 N N . HIS B 1 40 ? 26.77883 9.43817 32.80043 1.000 10.98009 106 HIS B N 1
ATOM 1428 C CA . HIS B 1 40 ? 28.24226 9.38678 32.70753 1.000 13.49730 106 HIS B CA 1
ATOM 1429 C C . HIS B 1 40 ? 28.70433 8.30840 31.72842 1.000 17.35062 106 HIS B C 1
ATOM 1430 O O . HIS B 1 40 ? 29.61831 7.53191 32.01302 1.000 11.83166 106 HIS B O 1
ATOM 1437 N N . LEU B 1 41 ? 28.06901 8.26280 30.55795 1.000 11.27189 107 LEU B N 1
ATOM 1438 C CA . LEU B 1 41 ? 28.32822 7.19461 29.59597 1.000 12.95945 107 LEU B CA 1
ATOM 1439 C C . LEU B 1 41 ? 29.06136 7.67154 28.34700 1.000 12.25929 107 LEU B C 1
ATOM 1440 O O . LEU B 1 41 ? 29.21803 6.88875 27.40415 1.000 13.42343 107 LEU B O 1
ATOM 1445 N N . LYS B 1 42 ? 29.55389 8.91552 28.33735 1.000 11.72452 108 LYS B N 1
ATOM 1446 C CA . LYS B 1 42 ? 30.09538 9.50718 27.11529 1.000 11.15539 108 LYS B CA 1
ATOM 1447 C C . LYS B 1 42 ? 31.28983 8.72800 26.57870 1.000 15.55712 108 LYS B C 1
ATOM 1448 O O . LYS B 1 42 ? 31.48679 8.64819 25.35986 1.000 12.43536 108 LYS B O 1
ATOM 1454 N N . ALA B 1 43 ? 32.11245 8.16380 27.46353 1.000 9.06492 109 ALA B N 1
ATOM 1455 C CA . ALA B 1 43 ? 33.27558 7.41722 26.99838 1.000 14.68323 109 ALA B CA 1
ATOM 1456 C C . ALA B 1 43 ? 32.92111 6.02232 26.50593 1.000 16.86133 109 ALA B C 1
ATOM 1457 O O . ALA B 1 43 ? 33.78220 5.34341 25.93714 1.000 20.04172 109 ALA B O 1
ATOM 1459 N N . GLN B 1 44 ? 31.68227 5.58093 26.70413 1.000 11.18035 110 GLN B N 1
ATOM 1460 C CA . GLN B 1 44 ? 31.27199 4.24343 26.30949 1.000 13.27671 110 GLN B CA 1
ATOM 1461 C C . GLN B 1 44 ? 30.33094 4.20857 25.11626 1.000 13.07178 110 GLN B C 1
ATOM 1462 O O . GLN B 1 44 ? 30.16759 3.14101 24.51838 1.000 10.68451 110 GLN B O 1
ATOM 1468 N N . MET B 1 45 ? 29.70267 5.32608 24.75695 1.000 11.21980 111 MET B N 1
ATOM 1469 C CA . MET B 1 45 ? 28.79419 5.31533 23.61912 1.000 13.08706 111 MET B CA 1
ATOM 1470 C C . MET B 1 45 ? 28.58251 6.73633 23.11851 1.000 14.11693 111 MET B C 1
ATOM 1471 O O . MET B 1 45 ? 28.69466 7.70335 23.87540 1.000 11.93182 111 MET B O 1
ATOM 1476 N N . THR B 1 46 ? 28.24881 6.84324 21.83964 1.000 10.90944 112 THR B N 1
ATOM 1477 C CA . THR B 1 46 ? 27.84523 8.10410 21.24200 1.000 13.66716 112 THR B CA 1
ATOM 1478 C C . THR B 1 46 ? 26.52202 7.88169 20.53016 1.000 13.01074 112 THR B C 1
ATOM 1479 O O . THR B 1 46 ? 26.13315 6.74687 20.24136 1.000 13.98230 112 THR B O 1
ATOM 1483 N N . ALA B 1 47 ? 25.82520 8.97482 20.25335 1.000 8.80476 113 ALA B N 1
ATOM 1484 C CA . ALA B 1 47 ? 24.55299 8.90281 19.55850 1.000 10.52177 113 ALA B CA 1
ATOM 1485 C C . ALA B 1 47 ? 24.55007 9.89901 18.41402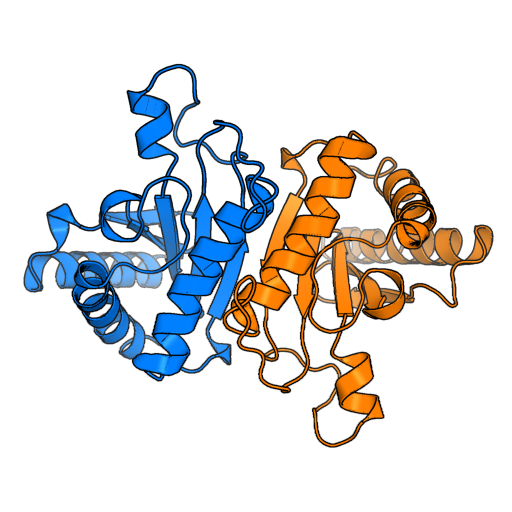 1.000 12.19305 113 ALA B C 1
ATOM 1486 O O . ALA B 1 47 ? 25.20601 10.94355 18.47169 1.000 14.77637 113 ALA B O 1
ATOM 1488 N N . LYS B 1 48 ? 23.79750 9.56712 17.37545 1.000 10.28582 114 LYS B N 1
ATOM 1489 C CA . LYS B 1 48 ? 23.64102 10.45259 16.23626 1.000 12.98855 114 LYS B CA 1
ATOM 1490 C C . LYS B 1 48 ? 22.28272 10.17527 15.61806 1.000 13.22144 114 LYS B C 1
ATOM 1491 O O . LYS B 1 48 ? 21.55972 9.26517 16.03431 1.000 14.49069 114 LYS B O 1
ATOM 1497 N N . ARG B 1 49 ? 21.94177 10.96101 14.60814 1.000 14.28610 115 ARG B N 1
ATOM 1498 C CA . ARG B 1 49 ? 20.73616 10.73369 13.83442 1.000 15.41217 115 ARG B CA 1
ATOM 1499 C C . ARG B 1 49 ? 21.11963 10.71845 12.36353 1.000 13.78439 115 ARG B C 1
ATOM 1500 O O . ARG B 1 49 ? 21.89286 11.57043 11.91661 1.000 14.14241 115 ARG B O 1
ATOM 1508 N N . ASP B 1 50 ? 20.61244 9.74140 11.62339 1.000 15.44345 116 ASP B N 1
ATOM 1509 C CA . ASP B 1 50 ? 20.72863 9.75718 10.16692 1.000 16.87530 116 ASP B CA 1
ATOM 1510 C C . ASP B 1 50 ? 19.40907 9.24779 9.60209 1.000 14.93616 116 ASP B C 1
ATOM 1511 O O . ASP B 1 50 ? 18.39552 9.17732 10.30598 1.000 13.15439 116 ASP B O 1
ATOM 1516 N N . GLU B 1 51 ? 19.41324 8.88469 8.31549 1.000 18.82271 117 GLU B N 1
ATOM 1517 C CA . GLU B 1 51 ? 18.17693 8.49517 7.64852 1.000 17.88639 117 GLU B CA 1
ATOM 1518 C C . GLU B 1 51 ? 17.53697 7.25811 8.26727 1.000 22.53040 117 GLU B C 1
ATOM 1519 O O . GLU B 1 51 ? 16.33499 7.04724 8.08350 1.000 18.24535 117 GLU B O 1
ATOM 1525 N N . ARG B 1 52 ? 18.29688 6.44512 9.00851 1.000 15.79242 118 ARG B N 1
ATOM 1526 C CA . ARG B 1 52 ? 17.71446 5.26217 9.63874 1.000 20.44976 118 ARG B CA 1
ATOM 1527 C C . ARG B 1 52 ? 16.91197 5.60128 10.88740 1.000 15.21237 118 ARG B C 1
ATOM 1528 O O . ARG B 1 52 ? 16.01035 4.84341 11.26499 1.000 15.40164 118 ARG B O 1
ATOM 1536 N N . GLY B 1 53 ? 17.23375 6.71066 11.54672 1.000 15.95376 119 GLY B N 1
ATOM 1537 C CA . GLY B 1 53 ? 16.64882 7.03717 12.83186 1.000 17.92301 119 GLY B CA 1
ATOM 1538 C C . GLY B 1 53 ? 17.70285 7.55827 13.78773 1.000 18.31374 119 GLY B C 1
ATOM 1539 O O . GLY B 1 53 ? 18.65910 8.20651 13.35662 1.000 15.77638 119 GLY B O 1
ATOM 1540 N N . VAL B 1 54 ? 17.55064 7.27663 15.08000 1.000 12.38705 120 VAL B N 1
ATOM 1541 C CA . VAL B 1 54 ? 18.51261 7.67313 16.10405 1.000 11.29743 120 VAL B CA 1
ATOM 1542 C C . VAL B 1 54 ? 19.34148 6.45249 16.47294 1.000 14.46817 120 VAL B C 1
ATOM 1543 O O . VAL B 1 54 ? 18.78820 5.39062 16.77978 1.000 14.67977 120 VAL B O 1
ATOM 1547 N N . VAL B 1 55 ? 20.66539 6.59750 16.44219 1.000 10.45227 121 VAL B N 1
ATOM 1548 C CA . VAL B 1 55 ? 21.58314 5.46390 16.46147 1.000 11.68728 121 VAL B CA 1
ATOM 1549 C C . VAL B 1 55 ? 22.54197 5.60750 17.63798 1.000 12.70228 121 VAL B C 1
ATOM 1550 O O . VAL B 1 55 ? 23.14900 6.66693 17.82009 1.000 9.95586 121 VAL B O 1
ATOM 1554 N N . LEU B 1 56 ? 22.67957 4.53962 18.42516 1.000 9.69567 122 LEU B N 1
ATOM 1555 C CA . LEU B 1 56 ? 23.69541 4.43614 19.46896 1.000 9.56932 122 LEU B CA 1
ATOM 1556 C C . LEU B 1 56 ? 24.88042 3.65132 18.92714 1.000 11.40702 122 LEU B C 1
ATOM 1557 O O . LEU B 1 56 ? 24.70713 2.53992 18.41702 1.000 13.42242 122 LEU B O 1
ATOM 1562 N N . VAL B 1 57 ? 26.07859 4.21332 19.05155 1.000 10.14807 123 VAL B N 1
ATOM 1563 C CA . VAL B 1 57 ? 27.28631 3.60427 18.50572 1.000 13.79692 123 VAL B CA 1
ATOM 1564 C C . VAL B 1 57 ? 28.16638 3.14690 19.65961 1.000 14.28193 123 VAL B C 1
ATOM 1565 O O . VAL B 1 57 ? 28.55424 3.95352 20.51587 1.000 10.34153 123 VAL B O 1
ATOM 1569 N N . LEU B 1 58 ? 28.47658 1.85026 19.67924 1.000 11.22798 124 LEU B N 1
ATOM 1570 C CA . LEU B 1 58 ? 29.31595 1.23113 20.69796 1.000 9.20015 124 LEU B CA 1
ATOM 1571 C C . LEU B 1 58 ? 30.49983 0.55895 20.01783 1.000 10.75989 124 LEU B C 1
ATOM 1572 O O . LEU B 1 58 ? 30.31627 -0.38560 19.24451 1.000 13.43838 124 LEU B O 1
ATOM 1577 N N . GLN B 1 59 ? 31.70851 1.03230 20.31408 1.000 11.01409 125 GLN B N 1
ATOM 1578 C CA . GLN B 1 59 ? 32.90605 0.39302 19.78445 1.000 11.68280 125 GLN B CA 1
ATOM 1579 C C . GLN B 1 59 ? 33.08992 -0.98129 20.42496 1.000 9.94284 125 GLN B C 1
ATOM 1580 O O . GLN B 1 59 ? 32.73265 -1.19740 21.58613 1.000 9.42395 125 GLN B O 1
ATOM 1586 N N . GLU B 1 60 ? 33.67547 -1.91221 19.65987 1.000 9.84061 126 GLU B N 1
ATOM 1587 C CA . GLU B 1 60 ? 33.67732 -3.32212 20.06234 1.000 9.90790 126 GLU B CA 1
ATOM 1588 C C . GLU B 1 60 ? 34.16907 -3.54833 21.48725 1.000 12.37818 126 GLU B C 1
ATOM 1589 O O . GLU B 1 60 ? 33.66098 -4.44149 22.17719 1.000 11.85522 126 GLU B O 1
ATOM 1595 N N . ALA B 1 61 ? 35.13853 -2.75800 21.95652 1.000 11.00764 127 ALA B N 1
ATOM 1596 C CA . ALA B 1 61 ? 35.78638 -3.08486 23.22197 1.000 12.58471 127 ALA B CA 1
ATOM 1597 C C . ALA B 1 61 ? 34.89752 -2.84229 24.43246 1.000 15.75738 127 ALA B C 1
ATOM 1598 O O . ALA B 1 61 ? 35.24414 -3.29674 25.52683 1.000 12.66509 127 ALA B O 1
ATOM 1600 N N . VAL B 1 62 ? 33.76743 -2.14387 24.27822 1.000 11.91932 128 VAL B N 1
ATOM 1601 C CA . VAL B 1 62 ? 32.83116 -2.00838 25.38662 1.000 11.29445 128 VAL B CA 1
ATOM 1602 C C . VAL B 1 62 ? 31.83407 -3.15567 25.44244 1.000 13.46636 128 VAL B C 1
ATOM 1603 O O . VAL B 1 62 ? 30.98636 -3.17507 26.34586 1.000 12.53236 128 VAL B O 1
ATOM 1607 N N . LEU B 1 63 ? 31.91779 -4.12649 24.50824 1.000 10.73996 129 LEU B N 1
ATOM 1608 C CA . LEU B 1 63 ? 30.99296 -5.25891 24.43303 1.000 9.70633 129 LEU B CA 1
ATOM 1609 C C . LEU B 1 63 ? 31.67335 -6.61547 24.31251 1.000 10.63463 129 LEU B C 1
ATOM 1610 O O . LEU B 1 63 ? 31.24727 -7.56645 24.97980 1.000 11.84983 129 LEU B O 1
ATOM 1615 N N . PHE B 1 64 ? 32.69965 -6.74066 23.47187 1.000 13.39354 130 PHE B N 1
ATOM 1616 C CA . PHE B 1 64 ? 33.27019 -8.03599 23.12256 1.000 10.44905 130 PHE B CA 1
ATOM 1617 C C . PHE B 1 64 ? 34.78884 -8.00297 23.19095 1.000 17.57993 130 PHE B C 1
ATOM 1618 O O . PHE B 1 64 ? 35.41512 -6.94120 23.15108 1.000 12.95981 130 PHE B O 1
ATOM 1626 N N . ASP B 1 65 ? 35.37660 -9.19575 23.25578 1.000 11.34306 131 ASP B N 1
ATOM 1627 C CA . ASP B 1 65 ? 36.79791 -9.34626 22.99184 1.000 15.61934 131 ASP B CA 1
ATOM 1628 C C . ASP B 1 65 ? 37.01671 -9.62885 21.50641 1.000 14.50715 131 ASP B C 1
ATOM 1629 O O . ASP B 1 65 ? 36.08039 -9.93191 20.76314 1.000 15.26897 131 ASP B O 1
ATOM 1634 N N . THR B 1 66 ? 38.27980 -9.52809 21.08550 1.000 12.74059 132 THR B N 1
ATOM 1635 C CA . THR B 1 66 ? 38.66079 -9.65446 19.68046 1.000 18.15070 132 THR B CA 1
ATOM 1636 C C . THR B 1 66 ? 38.14415 -10.94279 19.05278 1.000 16.06484 132 THR B C 1
ATOM 1637 O O . THR B 1 66 ? 38.38957 -12.03865 19.56179 1.000 14.35373 132 THR B O 1
ATOM 1641 N N . GLY B 1 67 ? 37.44273 -10.80444 17.92759 1.000 11.50238 133 GLY B N 1
ATOM 1642 C CA . GLY B 1 67 ? 37.00430 -11.95704 17.16278 1.000 17.98066 133 GLY B CA 1
ATOM 1643 C C . GLY B 1 67 ? 35.94365 -12.80799 17.81619 1.000 20.68062 133 GLY B C 1
ATOM 1644 O O . GLY B 1 67 ? 35.70445 -13.92868 17.35744 1.000 20.05323 133 GLY B O 1
ATOM 1645 N N . GLU B 1 68 ? 35.29356 -12.31935 18.86980 1.000 14.92836 134 GLU B N 1
ATOM 1646 C CA . GLU B 1 68 ? 34.30241 -13.09726 19.59565 1.000 16.97383 134 GLU B CA 1
ATOM 1647 C C . GLU B 1 68 ? 32.99174 -12.32609 19.66271 1.000 17.19327 134 GLU B C 1
ATOM 1648 O O . GLU B 1 68 ? 32.96663 -11.09815 19.56267 1.000 13.54694 134 GLU B O 1
ATOM 1654 N N . ALA B 1 69 ? 31.89108 -13.06628 19.82037 1.000 12.92224 135 ALA B N 1
ATOM 1655 C CA . ALA B 1 69 ? 30.55686 -12.47571 19.86490 1.000 13.00152 135 ALA B CA 1
ATOM 1656 C C . ALA B 1 69 ? 29.84118 -12.74668 21.18199 1.000 12.63416 135 ALA B C 1
ATOM 1657 O O . ALA B 1 69 ? 28.62340 -12.54339 21.27058 1.000 14.03877 135 ALA B O 1
ATOM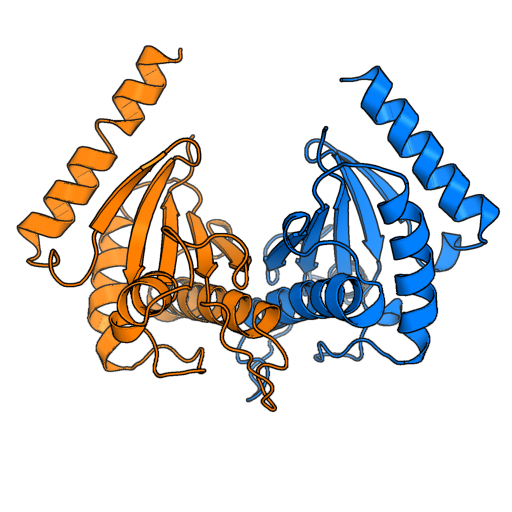 1659 N N . LYS B 1 70 ? 30.55455 -13.20252 22.20333 1.000 12.45824 136 LYS B N 1
ATOM 1660 C CA . LYS B 1 70 ? 29.97993 -13.33612 23.53315 1.000 17.71616 136 LYS B CA 1
ATOM 1661 C C . LYS B 1 70 ? 30.08886 -12.00419 24.26425 1.000 12.66127 136 LYS B C 1
ATOM 1662 O O . LYS B 1 70 ? 31.17894 -11.42718 24.35991 1.000 13.59440 136 LYS B O 1
ATOM 1668 N N . VAL B 1 71 ? 28.95297 -11.51271 24.76383 1.000 10.84335 137 VAL B N 1
ATOM 1669 C CA . VAL B 1 71 ? 28.94797 -10.27040 25.52668 1.000 10.86835 137 VAL B CA 1
ATOM 1670 C C . VAL B 1 71 ? 29.78135 -10.44765 26.78675 1.000 13.74107 137 VAL B C 1
ATOM 1671 O O . VAL B 1 71 ? 29.55264 -11.37079 27.57667 1.000 10.02777 137 VAL B O 1
ATOM 1675 N N . LEU B 1 72 ? 30.76038 -9.56659 26.97875 1.000 11.29308 138 LEU B N 1
ATOM 1676 C CA . LEU B 1 72 ? 31.57145 -9.61768 28.18937 1.000 15.67608 138 LEU B CA 1
ATOM 1677 C C . LEU B 1 72 ? 30.70756 -9.38482 29.42248 1.000 14.50939 138 LEU B C 1
ATOM 1678 O O . LEU B 1 72 ? 29.75087 -8.60589 29.39855 1.000 14.06373 138 LEU B O 1
ATOM 1683 N N . LYS B 1 73 ? 31.05450 -10.08011 30.51180 1.000 10.50101 139 LYS B N 1
ATOM 1684 C CA . LYS B 1 73 ? 30.34229 -9.87940 31.76979 1.000 11.44322 139 LYS B CA 1
ATOM 1685 C C . LYS B 1 73 ? 30.37998 -8.41662 32.19053 1.000 16.53772 139 LYS B C 1
ATOM 1686 O O . LYS B 1 73 ? 29.36726 -7.86516 32.63947 1.000 16.54745 139 LYS B O 1
ATOM 1692 N N . ASN B 1 74 ? 31.53918 -7.76803 32.04743 1.000 14.67347 140 ASN B N 1
ATOM 1693 C CA . ASN B 1 74 ? 31.64861 -6.37224 32.45744 1.000 18.37651 140 ASN B CA 1
ATOM 1694 C C . ASN B 1 74 ? 30.82150 -5.44754 31.57351 1.000 17.17005 140 ASN B C 1
ATOM 1695 O O . ASN B 1 74 ? 30.55031 -4.31082 31.97153 1.000 19.33089 140 ASN B O 1
ATOM 1700 N N . ALA B 1 75 ? 30.40375 -5.90812 30.39584 1.000 12.38630 141 ALA B N 1
ATOM 1701 C CA . ALA B 1 75 ? 29.56398 -5.08543 29.53520 1.000 16.27179 141 ALA B CA 1
ATOM 1702 C C . ALA B 1 75 ? 28.10032 -5.11738 29.94479 1.000 17.44552 141 ALA B C 1
ATOM 1703 O O . ALA B 1 75 ? 27.30073 -4.35463 29.39305 1.000 16.30216 141 ALA B O 1
ATOM 1705 N N . GLU B 1 76 ? 27.73102 -5.97367 30.89774 1.000 16.00073 142 GLU B N 1
ATOM 1706 C CA . GLU B 1 76 ? 26.31911 -6.14251 31.22212 1.000 17.66567 142 GLU B CA 1
ATOM 1707 C C . GLU B 1 76 ? 25.74345 -4.91797 31.92464 1.000 14.60788 142 GLU B C 1
ATOM 1708 O O . GLU B 1 76 ? 24.54272 -4.65076 31.80827 1.000 14.11871 142 GLU B O 1
ATOM 1714 N N . THR B 1 77 ? 26.57854 -4.15183 32.63171 1.000 13.93935 143 THR B N 1
ATOM 1715 C CA . THR B 1 77 ? 26.10987 -2.92322 33.26997 1.000 15.74972 143 THR B CA 1
ATOM 1716 C C . THR B 1 77 ? 25.70603 -1.87903 32.23335 1.000 16.00014 143 THR B C 1
ATOM 1717 O O . THR B 1 77 ? 24.65788 -1.23723 32.35972 1.000 13.99996 143 THR B O 1
ATOM 1721 N N . LEU B 1 78 ? 26.54108 -1.68113 31.21221 1.000 11.42179 144 LEU B N 1
ATOM 1722 C CA . LEU B 1 78 ? 26.20383 -0.74590 30.14321 1.000 12.57131 144 LEU B CA 1
ATOM 1723 C C . LEU B 1 78 ? 24.95963 -1.19530 29.38705 1.000 13.22103 144 LEU B C 1
ATOM 1724 O O . LEU B 1 78 ? 24.09577 -0.37607 29.05072 1.000 13.43769 144 LEU B O 1
ATOM 1729 N N . LEU B 1 79 ? 24.85176 -2.49329 29.09594 1.000 12.95110 145 LEU B N 1
ATOM 1730 C CA . LEU B 1 79 ? 23.66382 -2.96867 28.39384 1.000 11.92195 145 LEU B CA 1
ATOM 1731 C C . LEU B 1 79 ? 22.40504 -2.80061 29.23736 1.000 10.25604 145 LEU B C 1
ATOM 1732 O O . LEU B 1 79 ? 21.33241 -2.52172 28.68794 1.000 10.87904 145 LEU B O 1
ATOM 1737 N N . HIS B 1 80 ? 22.50828 -2.93565 30.56366 1.000 13.70530 146 HIS B N 1
ATOM 1738 C CA . HIS B 1 80 ? 21.35896 -2.63347 31.41296 1.000 11.24342 146 HIS B CA 1
ATOM 1739 C C . HIS B 1 80 ? 20.97557 -1.16110 31.31752 1.000 14.75792 146 HIS B C 1
ATOM 1740 O O . HIS B 1 80 ? 19.79229 -0.82264 31.20355 1.000 13.00870 146 HIS B O 1
ATOM 1747 N N . GLN B 1 81 ? 21.96213 -0.26486 31.37957 1.000 10.56368 147 GLN B N 1
ATOM 1748 C CA . GLN B 1 81 ? 21.65054 1.15802 31.27609 1.000 10.66319 147 GLN B CA 1
ATOM 1749 C C . GLN B 1 81 ? 21.01473 1.48798 29.93032 1.000 10.33583 147 GLN B C 1
ATOM 1750 O O . GLN B 1 81 ? 20.11071 2.33083 29.84780 1.000 11.65512 147 GLN B O 1
ATOM 1756 N N . ILE B 1 82 ? 21.45436 0.81666 28.86679 1.000 8.85367 148 ILE B N 1
ATOM 1757 C CA . ILE B 1 82 ? 20.83353 1.03496 27.56512 1.000 11.86823 148 ILE B CA 1
ATOM 1758 C C . ILE B 1 82 ? 19.41537 0.47459 27.55450 1.000 11.97180 148 ILE B C 1
ATOM 1759 O O . ILE B 1 82 ? 18.49582 1.08874 27.00240 1.000 11.19278 148 ILE B O 1
ATOM 1764 N N . ALA B 1 83 ? 19.21153 -0.68513 28.18745 1.000 9.13271 149 ALA B N 1
ATOM 1765 C CA . ALA B 1 83 ? 17.88176 -1.29038 28.23908 1.000 12.76336 149 ALA B CA 1
ATOM 1766 C C . ALA B 1 83 ? 16.88570 -0.39577 28.96709 1.000 12.65887 149 ALA B C 1
ATOM 1767 O O . ALA B 1 83 ? 15.72476 -0.28661 28.55679 1.000 16.31120 149 ALA B O 1
ATOM 1769 N N . VAL B 1 84 ? 17.31973 0.24211 30.05704 1.000 11.94077 150 VAL B N 1
ATOM 1770 C CA . VAL B 1 84 ? 16.45902 1.17546 30.78377 1.000 15.24168 150 VAL B CA 1
ATOM 1771 C C . VAL B 1 84 ? 16.00883 2.31433 29.87351 1.000 17.24198 150 VAL B C 1
ATOM 1772 O O . VAL B 1 84 ? 14.83334 2.70695 29.87599 1.000 12.75891 150 VAL B O 1
ATOM 1776 N N . LEU B 1 85 ? 16.92804 2.85608 29.07240 1.000 11.59310 151 LEU B N 1
ATOM 1777 C CA . LEU B 1 85 ? 16.54337 3.89400 28.12026 1.000 13.16789 151 LEU B CA 1
ATOM 1778 C C . LEU B 1 85 ? 15.57305 3.34809 27.07652 1.000 13.07690 151 LEU B C 1
ATOM 1779 O O . LEU B 1 85 ? 14.55723 3.98436 26.76798 1.000 14.42752 151 LEU B O 1
ATOM 1784 N N . LEU B 1 86 ? 15.85131 2.15357 26.54245 1.000 10.65239 152 LEU B N 1
ATOM 1785 C CA . LEU B 1 86 ? 14.99084 1.59540 25.50247 1.000 16.36194 152 LEU B CA 1
ATOM 1786 C C . LEU B 1 86 ? 13.59386 1.28673 26.02451 1.000 16.45561 152 LEU B C 1
ATOM 1787 O O . LEU B 1 86 ? 12.63519 1.25697 25.24600 1.000 15.56245 152 LEU B O 1
ATOM 1792 N N . GLN B 1 87 ? 13.45592 1.03387 27.32472 1.000 16.17236 153 GLN B N 1
ATOM 1793 C CA A GLN B 1 87 ? 12.13679 0.74710 27.87475 0.525 18.62542 153 GLN B CA 1
ATOM 1794 C CA B GLN B 1 87 ? 12.14329 0.74786 27.89064 0.475 18.62774 153 GLN B CA 1
ATOM 1795 C C . GLN B 1 87 ? 11.24486 1.98048 27.91453 1.000 19.93775 153 GLN B C 1
ATOM 1796 O O . GLN B 1 87 ? 10.02441 1.84460 28.05055 1.000 18.06699 153 GLN B O 1
ATOM 1807 N N . THR B 1 88 ? 11.81113 3.17476 27.77371 1.000 18.80373 154 THR B N 1
ATOM 1808 C CA . THR B 1 88 ? 11.01241 4.38922 27.83033 1.000 18.05013 154 THR B CA 1
ATOM 1809 C C . THR B 1 88 ? 10.44470 4.79363 26.47743 1.000 22.86269 154 THR B C 1
ATOM 1810 O O . THR B 1 88 ? 9.74171 5.80464 26.39612 1.000 24.03096 154 THR B O 1
ATOM 1814 N N . ILE B 1 89 ? 10.71554 4.03233 25.41925 1.000 20.20558 155 ILE B N 1
ATOM 1815 C CA . ILE B 1 89 ? 10.19709 4.36735 24.09177 1.000 20.84635 155 ILE B CA 1
ATOM 1816 C C . ILE B 1 89 ? 9.66154 3.11222 23.42996 1.000 20.20397 155 ILE B C 1
ATOM 1817 O O . ILE B 1 89 ? 10.07855 1.98801 23.73919 1.000 20.66319 155 ILE B O 1
ATOM 1822 N N . PRO B 1 90 ? 8.70360 3.27730 22.51185 1.000 23.77003 156 PRO B N 1
ATOM 1823 C CA . PRO B 1 90 ? 8.09466 2.11665 21.84831 1.000 23.47993 156 PRO B CA 1
ATOM 1824 C C . PRO B 1 90 ? 8.79546 1.63427 20.58701 1.000 20.18226 156 PRO B C 1
ATOM 1825 O O . PRO B 1 90 ? 8.42570 0.56851 20.07668 1.000 22.58959 156 PRO B O 1
ATOM 1829 N N . ASN B 1 91 ? 9.78542 2.36813 20.08324 1.000 22.90465 157 ASN B N 1
ATOM 1830 C CA . ASN B 1 91 ? 10.29830 2.14648 18.73453 1.000 23.03974 157 ASN B CA 1
ATOM 1831 C C . ASN B 1 91 ? 10.86540 0.74057 18.54203 1.000 22.03750 157 ASN B C 1
ATOM 1832 O O . ASN B 1 91 ? 11.43330 0.13610 19.45824 1.000 15.83837 157 ASN B O 1
ATOM 1837 N N . ASP B 1 92 ? 10.70386 0.22416 17.32050 1.000 16.37066 158 ASP B N 1
ATOM 1838 C CA . ASP B 1 92 ? 11.45633 -0.94616 16.88968 1.000 15.25475 158 ASP B CA 1
ATOM 1839 C C . ASP B 1 92 ? 12.95306 -0.66525 16.95057 1.000 11.70532 158 ASP B C 1
ATOM 1840 O O . ASP B 1 92 ? 13.40295 0.47061 16.76567 1.000 14.03155 158 ASP B O 1
ATOM 1845 N N . ILE B 1 93 ? 13.72830 -1.71769 17.20302 1.000 10.85860 159 ILE B N 1
ATOM 1846 C CA . ILE B 1 93 ? 15.17040 -1.61261 17.40841 1.000 15.46727 159 ILE B CA 1
ATOM 1847 C C . ILE B 1 93 ? 15.87669 -2.52800 16.41768 1.000 14.56399 159 ILE B C 1
ATOM 1848 O O . ILE B 1 93 ? 15.54808 -3.71527 16.31874 1.000 18.33904 159 ILE B O 1
ATOM 1853 N N . GLN B 1 94 ? 16.84743 -1.98217 15.69063 1.000 11.49561 160 GLN B N 1
ATOM 1854 C CA . GLN B 1 94 ? 17.69855 -2.76850 14.80787 1.000 10.17031 160 GLN B CA 1
ATOM 1855 C C . GLN B 1 94 ? 19.12510 -2.70103 15.33102 1.000 11.88975 160 GLN B C 1
ATOM 1856 O O . GLN B 1 94 ? 19.70920 -1.61421 15.40084 1.000 14.77792 160 GLN B O 1
ATOM 1862 N N . VAL B 1 95 ? 19.68241 -3.85198 15.70148 1.000 7.98952 161 VAL B N 1
ATOM 1863 C CA . VAL B 1 95 ? 21.05711 -3.93161 16.19361 1.000 9.05013 161 VAL B CA 1
ATOM 1864 C C . VAL B 1 95 ? 21.94329 -4.42364 15.05780 1.000 13.55371 161 VAL B C 1
ATOM 1865 O O . VAL B 1 95 ? 21.72420 -5.51901 14.52440 1.000 11.87446 161 VAL B O 1
ATOM 1869 N N . GLU B 1 96 ? 22.94073 -3.61406 14.69174 1.000 7.50607 162 GLU B N 1
ATOM 1870 C CA . GLU B 1 96 ? 23.83262 -3.87434 13.56601 1.000 11.55232 162 GLU B CA 1
ATOM 1871 C C . GLU B 1 96 ? 25.23257 -4.20485 14.05760 1.000 10.52714 162 GLU B C 1
ATOM 1872 O O . GLU B 1 96 ? 25.77820 -3.48892 14.90275 1.000 12.18965 162 GLU B O 1
ATOM 1878 N N . GLY B 1 97 ? 25.81755 -5.26609 13.51018 1.000 8.34207 163 GLY B N 1
ATOM 1879 C CA . GLY B 1 97 ? 27.21381 -5.58932 13.75015 1.000 8.81013 163 GLY B CA 1
ATOM 1880 C C . GLY B 1 97 ? 28.06167 -5.21890 12.54585 1.000 8.18844 163 GLY B C 1
ATOM 1881 O O . GLY B 1 97 ? 27.66903 -5.45868 11.40669 1.000 10.49989 163 GLY B O 1
ATOM 1882 N N . HIS B 1 98 ? 29.23464 -4.63589 12.81658 1.000 7.18841 164 HIS B N 1
ATOM 1883 C CA . HIS B 1 98 ? 30.16501 -4.19004 11.78925 1.000 9.63135 164 HIS B CA 1
ATOM 1884 C C . HIS B 1 98 ? 31.57211 -4.62822 12.16462 1.000 8.63520 164 HIS B C 1
ATOM 1885 O O . HIS B 1 98 ? 31.97685 -4.48695 13.31998 1.000 9.71531 164 HIS B O 1
ATOM 1892 N N . THR B 1 99 ? 32.32472 -5.13190 11.18968 1.000 10.45851 165 THR B N 1
ATOM 1893 C CA . THR B 1 99 ? 33.72278 -5.49756 11.38456 1.000 9.76610 165 THR B CA 1
ATOM 1894 C C . THR B 1 99 ? 34.62493 -4.53548 10.62576 1.000 12.95410 165 THR B C 1
ATOM 1895 O O . THR B 1 99 ? 34.16269 -3.67000 9.87740 1.000 11.43275 165 THR B O 1
ATOM 1899 N N . ASP B 1 100 ? 35.93580 -4.69853 10.81187 1.000 12.05279 166 ASP B N 1
ATOM 1900 C CA . ASP B 1 100 ? 36.87129 -4.08808 9.87997 1.000 17.57967 166 ASP B CA 1
ATOM 1901 C C . ASP B 1 100 ? 37.14974 -5.10363 8.77201 1.000 21.27716 166 ASP B C 1
ATOM 1902 O O . ASP B 1 100 ? 36.53642 -6.17620 8.71653 1.000 17.31391 166 ASP B O 1
ATOM 1907 N N . SER B 1 101 ? 38.08387 -4.78832 7.88180 1.000 21.17285 167 SER B N 1
ATOM 1908 C CA . SER B 1 101 ? 38.36446 -5.67179 6.75638 1.000 22.07387 167 SER B CA 1
ATOM 1909 C C . SER B 1 101 ? 39.34466 -6.79861 7.09863 1.000 24.64673 167 SER B C 1
ATOM 1910 O O . SER B 1 101 ? 39.73885 -7.54639 6.19808 1.000 28.86001 167 SER B O 1
ATOM 1913 N N . ARG B 1 102 ? 39.73701 -6.94805 8.36310 1.000 24.68968 168 ARG B N 1
ATOM 1914 C CA . ARG B 1 102 ? 40.58037 -8.06775 8.77068 1.000 29.30955 168 ARG B CA 1
ATOM 1915 C C . ARG B 1 102 ? 39.82342 -9.38579 8.62948 1.000 33.98012 168 ARG B C 1
ATOM 1916 O O . ARG B 1 102 ? 38.71317 -9.53132 9.14552 1.000 27.80289 168 ARG B O 1
ATOM 1924 N N . ASN B 1 103 ? 40.42892 -10.35286 7.94260 1.000 35.84183 169 ASN B N 1
ATOM 1925 C CA . ASN B 1 103 ? 39.76031 -11.62654 7.69876 1.000 34.03906 169 ASN B CA 1
ATOM 1926 C C . ASN B 1 103 ? 39.71904 -12.47733 8.96287 1.000 29.41407 169 ASN B C 1
ATOM 1927 O O . ASN B 1 103 ? 40.67892 -12.51812 9.73732 1.000 32.34538 169 ASN B O 1
ATOM 1932 N N . ILE B 1 104 ? 38.59498 -13.16512 9.16842 1.000 29.52302 170 ILE B N 1
ATOM 1933 C CA . ILE B 1 104 ? 38.43347 -14.10409 10.27322 1.000 28.73939 170 ILE B CA 1
ATOM 1934 C C . ILE B 1 104 ? 37.91606 -15.42262 9.71633 1.000 32.77474 170 ILE B C 1
ATOM 1935 O O . ILE B 1 104 ? 37.07012 -15.44101 8.81381 1.000 29.47072 170 ILE B O 1
ATOM 1940 N N . SER B 1 105 ? 38.44064 -16.52837 10.24669 1.000 31.73434 171 SER B N 1
ATOM 1941 C CA . SER B 1 105 ? 37.99915 -17.86565 9.84994 1.000 37.03851 171 SER B CA 1
ATOM 1942 C C . SER B 1 105 ? 38.25531 -18.78954 11.04187 1.000 42.89661 171 SER B C 1
ATOM 1943 O O . SER B 1 105 ? 39.29748 -19.44273 11.12569 1.000 55.41787 171 SER B O 1
ATOM 1946 N N . THR B 1 106 ? 37.30078 -18.81675 11.96363 1.000 38.02174 172 THR B N 1
ATOM 1947 C CA . THR B 1 106 ? 37.34074 -19.67794 13.13518 1.000 35.33455 172 THR B CA 1
ATOM 1948 C C . THR B 1 106 ? 36.17752 -20.65939 13.07575 1.000 39.55656 172 THR B C 1
ATOM 1949 O O . THR B 1 106 ? 35.32874 -20.60114 12.18150 1.000 34.78059 172 THR B O 1
ATOM 1953 N N . TYR B 1 107 ? 36.14607 -21.56496 14.05452 1.000 41.24638 173 TYR B N 1
ATOM 1954 C CA . TYR B 1 107 ? 35.07202 -22.54812 14.12195 1.000 42.79295 173 TYR B CA 1
ATOM 1955 C C . TYR B 1 107 ? 33.71309 -21.86713 14.22150 1.000 40.20805 173 TYR B C 1
ATOM 1956 O O . TYR B 1 107 ? 32.77648 -22.20977 13.49036 1.000 36.07594 173 TYR B O 1
ATOM 1965 N N . ARG B 1 108 ? 33.59271 -20.88328 15.11544 1.000 38.61568 174 ARG B N 1
ATOM 1966 C CA . ARG B 1 108 ? 32.29541 -20.27549 15.37630 1.000 30.86196 174 ARG B CA 1
ATOM 1967 C C . ARG B 1 108 ? 31.93797 -19.22193 14.33652 1.000 30.30512 174 ARG B C 1
ATOM 1968 O O . ARG B 1 108 ? 30.74930 -18.98094 14.09339 1.000 26.79710 174 ARG B O 1
ATOM 1976 N N . TYR B 1 109 ? 32.93934 -18.58701 13.72162 1.000 26.59562 175 TYR B N 1
ATOM 1977 C CA . TYR B 1 109 ? 32.72803 -17.47679 12.78919 1.000 26.71601 175 TYR B CA 1
ATOM 1978 C C . TYR B 1 109 ? 33.58547 -17.67884 11.54724 1.000 24.18607 175 TYR B C 1
ATOM 1979 O O . TYR B 1 109 ? 34.75148 -17.26177 11.50397 1.000 24.30005 175 TYR B O 1
ATOM 1988 N N . PRO B 1 110 ? 33.03717 -18.32413 10.51293 1.000 22.09308 176 PRO B N 1
ATOM 1989 C CA . PRO B 1 110 ? 33.81623 -18.57131 9.28680 1.000 24.67475 176 PRO B CA 1
ATOM 1990 C C . PRO B 1 110 ? 34.08304 -17.33223 8.44517 1.000 23.09703 176 PRO B C 1
ATOM 1991 O O . PRO B 1 110 ? 34.85248 -17.42564 7.47978 1.000 21.91284 176 PRO B O 1
ATOM 1995 N N . SER B 1 111 ? 33.47626 -16.18836 8.75169 1.000 18.15011 177 SER B N 1
ATOM 1996 C CA . SER B 1 111 ? 33.72622 -14.98091 7.97368 1.000 16.59690 177 SER B CA 1
ATOM 1997 C C . SER B 1 111 ? 33.26570 -13.77582 8.77508 1.000 12.79800 177 SER B C 1
ATOM 1998 O O . SER B 1 111 ? 32.61911 -13.90638 9.81661 1.000 14.38219 177 SER B O 1
ATOM 2001 N N . ASN B 1 112 ? 33.58706 -12.58972 8.25479 1.000 12.98195 178 ASN B N 1
ATOM 2002 C CA . ASN B 1 112 ? 33.12660 -11.36471 8.89801 1.000 14.81007 178 ASN B CA 1
ATOM 2003 C C . ASN B 1 112 ? 31.61441 -11.19370 8.79817 1.000 15.85595 178 ASN B C 1
ATOM 2004 O O . ASN B 1 112 ? 31.02788 -10.48297 9.61901 1.000 9.43856 178 ASN B O 1
ATOM 2009 N N . TRP B 1 113 ? 30.96194 -11.81125 7.81198 1.000 10.63703 179 TRP B N 1
ATOM 2010 C CA . TRP B 1 113 ? 29.50316 -11.80962 7.81983 1.000 13.40515 179 TRP B CA 1
ATOM 2011 C C . TRP B 1 113 ? 28.97774 -12.48489 9.07486 1.000 13.62264 179 TRP B C 1
ATOM 2012 O O . TRP B 1 113 ? 28.15465 -11.91669 9.80120 1.000 14.57337 179 TRP B O 1
ATOM 2023 N N . GLU B 1 114 ? 29.46600 -13.69502 9.35943 1.000 12.35808 180 GLU B N 1
ATOM 2024 C CA . GLU B 1 114 ? 29.01220 -14.42108 10.53957 1.000 12.25032 180 GLU B CA 1
ATOM 2025 C C . GLU B 1 114 ? 29.37957 -13.68275 11.81752 1.000 13.12633 180 GLU B C 1
ATOM 2026 O O . GLU B 1 114 ? 28.57791 -13.61523 12.75630 1.000 10.13102 180 GLU B O 1
ATOM 2032 N N . LEU B 1 115 ? 30.60311 -13.15470 11.89197 1.000 9.73541 181 LEU B N 1
ATOM 2033 C CA . LEU B 1 115 ? 31.01661 -12.48259 13.11825 1.000 10.24502 181 LEU B CA 1
ATOM 2034 C C . LEU B 1 115 ? 30.14913 -11.26146 13.38182 1.000 9.35188 181 LEU B C 1
ATOM 2035 O O . LEU B 1 115 ? 29.70167 -11.04438 14.51268 1.000 9.62860 181 LEU B O 1
ATOM 2040 N N . SER B 1 116 ? 29.89188 -10.45627 12.34739 1.000 10.52933 182 SER B N 1
ATOM 2041 C CA . SER B 1 116 ? 29.09190 -9.25002 12.54399 1.000 9.38847 182 SER B CA 1
ATOM 2042 C C . SER B 1 116 ? 27.66718 -9.59443 12.96012 1.000 11.32132 182 SER B C 1
ATOM 2043 O O . SER B 1 116 ? 27.11636 -8.98366 13.88353 1.000 9.20313 182 SER B O 1
ATOM 2046 N N . ALA B 1 117 ? 27.06082 -10.58390 12.30116 1.000 9.37513 183 ALA B N 1
ATOM 2047 C CA . ALA B 1 117 ? 25.69067 -10.96547 12.62729 1.000 11.04476 183 ALA B CA 1
ATOM 2048 C C . ALA B 1 117 ? 25.58970 -11.60605 14.00792 1.000 10.08394 183 ALA B C 1
ATOM 2049 O O . ALA B 1 117 ? 24.57879 -11.43242 14.69984 1.000 8.98553 183 ALA B O 1
ATOM 2051 N N . ALA B 1 118 ? 26.60916 -12.36276 14.41842 1.000 8.95365 184 ALA B N 1
ATOM 2052 C CA . ALA B 1 118 ? 26.57307 -12.99662 15.73146 1.000 7.99311 184 ALA B CA 1
ATOM 2053 C C . ALA B 1 118 ? 26.73010 -11.97089 16.84248 1.000 9.01085 184 ALA B C 1
ATOM 2054 O O . ALA B 1 118 ? 26.18840 -12.15046 17.93618 1.000 10.32355 184 ALA B O 1
ATOM 2056 N N . ARG B 1 119 ? 27.47311 -10.89730 16.58142 1.000 9.81647 185 ARG B N 1
ATOM 2057 C CA . ARG B 1 119 ? 27.59863 -9.83162 17.56723 1.000 8.98370 185 ARG B CA 1
ATOM 2058 C C . ARG B 1 119 ? 26.27616 -9.09524 17.75153 1.000 8.11383 185 ARG B C 1
ATOM 2059 O O . ARG B 1 119 ? 25.86567 -8.82557 18.88495 1.000 10.01322 185 ARG B O 1
ATOM 2067 N N . ALA B 1 120 ? 25.59234 -8.75905 16.65718 1.000 8.64654 186 ALA B N 1
ATOM 2068 C CA . ALA B 1 120 ? 24.27305 -8.15338 16.79887 1.000 5.89987 186 ALA B CA 1
ATOM 2069 C C . ALA B 1 120 ? 23.33417 -9.08394 17.56026 1.000 11.48015 186 ALA B C 1
ATOM 2070 O O . ALA B 1 120 ? 22.56770 -8.63822 18.42165 1.000 8.94108 186 ALA B O 1
ATOM 2072 N N . SER B 1 121 ? 23.43480 -10.39027 17.30045 1.000 10.10584 187 SER B N 1
ATOM 2073 C CA . SER B 1 121 ? 22.56929 -11.37191 17.95364 1.000 8.56813 187 SER B CA 1
ATOM 2074 C C . SER B 1 121 ? 22.83462 -11.46796 19.44823 1.000 11.08997 187 SER B C 1
ATOM 2075 O O . SER B 1 121 ? 21.89207 -11.57721 20.24305 1.000 11.51961 187 SER B O 1
ATOM 2078 N N . GLY B 1 122 ? 24.10872 -11.49128 19.84894 1.000 10.35490 188 GLY B N 1
ATOM 2079 C CA . GLY B 1 122 ? 24.41287 -11.62487 21.25954 1.000 12.61940 188 GLY B CA 1
ATOM 2080 C C . GLY B 1 122 ? 23.89958 -10.45143 22.06120 1.000 12.91126 188 GLY B C 1
ATOM 2081 O O . GLY B 1 122 ? 23.46147 -10.61680 23.20208 1.000 12.20464 188 GLY B O 1
ATOM 2082 N N . VAL B 1 123 ? 23.93073 -9.25597 21.47070 1.000 7.34698 189 VAL B N 1
ATOM 2083 C CA . VAL B 1 123 ? 23.36704 -8.08420 22.13116 1.000 8.97302 189 VAL B CA 1
ATOM 2084 C C . VAL B 1 123 ? 21.86636 -8.26083 22.32216 1.000 9.93249 189 VAL B C 1
ATOM 2085 O O . VAL B 1 123 ? 21.32714 -8.04703 23.41518 1.000 10.28825 189 VAL B O 1
ATOM 2089 N N . ILE B 1 124 ? 21.17150 -8.66136 21.25709 1.000 11.21183 190 ILE B N 1
ATOM 2090 C CA . ILE B 1 124 ? 19.72230 -8.82004 21.32793 1.000 11.69779 190 ILE B CA 1
ATOM 2091 C C . ILE B 1 124 ? 19.35177 -9.92534 22.30860 1.000 9.20602 190 ILE B C 1
ATOM 2092 O O . ILE B 1 124 ? 18.39039 -9.79757 23.07440 1.000 10.80875 190 ILE B O 1
ATOM 2097 N N . GLN B 1 125 ? 20.08615 -11.03835 22.28143 1.000 12.93198 191 GLN B N 1
ATOM 2098 C CA . GLN B 1 125 ? 19.78378 -12.12276 23.20726 1.000 13.95545 191 GLN B CA 1
ATOM 2099 C C . GLN B 1 125 ? 19.94391 -11.65791 24.64705 1.000 13.80253 191 GLN B C 1
ATOM 2100 O O . GLN B 1 125 ? 19.16423 -12.05547 25.51796 1.000 15.97029 191 GLN B O 1
ATOM 2106 N N . TYR B 1 126 ? 20.90951 -10.77407 24.91043 1.000 10.72325 192 TYR B N 1
ATOM 2107 C CA . TYR B 1 126 ? 21.02584 -10.20933 26.25039 1.000 9.82793 192 TYR B CA 1
ATOM 2108 C C . TYR B 1 126 ? 19.82023 -9.33977 26.59722 1.000 14.23271 192 TYR B C 1
ATOM 2109 O O . TYR B 1 126 ? 19.26061 -9.45612 27.69590 1.000 14.11672 192 TYR B O 1
ATOM 2118 N N . PHE B 1 127 ? 19.42421 -8.44121 25.68215 1.000 10.66489 193 PHE B N 1
ATOM 2119 C CA . PHE B 1 127 ? 18.26613 -7.58153 25.92310 1.000 11.99128 193 PHE B CA 1
ATOM 2120 C C . PHE B 1 127 ? 17.00628 -8.39993 26.17772 1.000 10.64244 193 PHE B C 1
ATOM 2121 O O . PHE B 1 127 ? 16.18979 -8.05000 27.03893 1.000 15.08022 193 PHE B O 1
ATOM 2129 N N . THR B 1 128 ? 16.81289 -9.47696 25.41615 1.000 14.06935 194 THR B N 1
ATOM 2130 C CA . THR B 1 128 ? 15.54811 -10.19707 25.50813 1.000 15.25703 194 THR B CA 1
ATOM 2131 C C . THR B 1 128 ? 15.55278 -11.20265 26.65568 1.000 19.27721 194 THR B C 1
ATOM 2132 O O . THR B 1 128 ? 14.53548 -11.36879 27.33944 1.000 18.36354 194 THR B O 1
ATOM 2136 N N . SER B 1 129 ? 16.68379 -11.86852 26.89689 1.000 15.77686 195 SER B N 1
ATOM 2137 C CA . SER B 1 129 ? 16.72230 -12.90988 27.91803 1.000 15.62913 195 SER B CA 1
ATOM 2138 C C . SER B 1 129 ? 17.03577 -12.37421 29.30904 1.000 23.27544 195 SER B C 1
ATOM 2139 O O . SER B 1 129 ? 16.54456 -12.93212 30.29841 1.000 20.87379 195 SER B O 1
ATOM 2142 N N . LYS B 1 130 ? 17.82708 -11.30401 29.41799 1.000 20.48319 196 LYS B N 1
ATOM 2143 C CA . LYS B 1 130 ? 18.21024 -10.75767 30.71799 1.000 17.51876 196 LYS B CA 1
ATOM 2144 C C . LYS B 1 130 ? 17.50020 -9.46435 31.08670 1.000 23.56162 196 LYS B C 1
ATOM 2145 O O . LYS B 1 130 ? 17.27044 -9.22305 32.27128 1.000 24.15102 196 LYS B O 1
ATOM 2151 N N . GLU B 1 131 ? 17.16480 -8.61432 30.11876 1.000 21.70887 197 GLU B N 1
ATOM 2152 C CA . GLU B 1 131 ? 16.54671 -7.32995 30.41678 1.000 22.65702 197 GLU B CA 1
ATOM 2153 C C . GLU B 1 131 ? 15.05127 -7.31071 30.12324 1.000 20.64752 197 GLU B C 1
ATOM 2154 O O . GLU B 1 131 ? 14.42005 -6.25691 30.26025 1.000 25.66112 197 GLU B O 1
ATOM 2160 N N . LYS B 1 132 ? 14.48351 -8.43940 29.69723 1.000 24.48260 198 LYS B N 1
ATOM 2161 C CA . LYS B 1 132 ? 13.03847 -8.60023 29.51890 1.000 23.40525 198 LYS B CA 1
ATOM 2162 C C . LYS B 1 132 ? 12.46432 -7.64096 28.47616 1.000 27.11173 198 LYS B C 1
ATOM 2163 O O . LYS B 1 132 ? 11.28601 -7.28179 28.53269 1.000 28.17713 198 LYS B O 1
ATOM 2169 N N . LEU B 1 133 ? 13.27624 -7.21367 27.51494 1.000 19.05884 199 LEU B N 1
ATOM 2170 C CA . LEU B 1 133 ? 12.72874 -6.45784 26.39197 1.000 16.06894 199 LEU B CA 1
ATOM 2171 C C . LEU B 1 133 ? 12.06993 -7.41929 25.40496 1.000 14.66771 199 LEU B C 1
ATOM 2172 O O . LEU B 1 133 ? 12.64099 -8.47096 25.10130 1.000 15.36582 199 LEU B O 1
ATOM 2177 N N . PRO B 1 134 ? 10.86643 -7.11439 24.92093 1.000 17.84238 200 PRO B N 1
ATOM 2178 C CA . PRO B 1 134 ? 10.14541 -8.06427 24.05657 1.000 15.62008 200 PRO B CA 1
ATOM 2179 C C . PRO B 1 134 ? 10.92487 -8.38539 22.78827 1.000 17.44264 200 PRO B C 1
ATOM 2180 O O . PRO B 1 134 ? 11.43879 -7.49212 22.11267 1.000 15.49524 200 PRO B O 1
ATOM 2184 N N . SER B 1 135 ? 10.99293 -9.68172 22.46268 1.000 13.80567 201 SER B N 1
ATOM 2185 C CA . SER B 1 135 ? 11.73806 -10.12607 21.28567 1.000 15.30587 201 SER B CA 1
ATOM 2186 C C . SER B 1 135 ? 11.24656 -9.45213 20.00822 1.000 14.78110 201 SER B C 1
ATOM 2187 O O . SER B 1 135 ? 12.04781 -9.14983 19.11646 1.000 12.82820 201 SER B O 1
ATOM 2190 N N . LYS B 1 136 ? 9.94001 -9.20577 19.90416 1.000 14.64063 202 LYS B N 1
ATOM 2191 C CA . LYS B 1 136 ? 9.35371 -8.62251 18.70369 1.000 17.95493 202 LYS B CA 1
ATOM 2192 C C . LYS B 1 136 ? 9.89523 -7.23677 18.37411 1.000 15.74162 202 LYS B C 1
ATOM 2193 O O . LYS B 1 136 ? 9.68373 -6.76523 17.25062 1.000 13.89315 202 LYS B O 1
ATOM 2199 N N . ARG B 1 137 ? 10.57068 -6.56783 19.31034 1.000 15.70606 203 ARG B N 1
ATOM 2200 C CA . ARG B 1 137 ? 11.09059 -5.23077 19.04084 1.000 13.70560 203 ARG B CA 1
ATOM 2201 C C . ARG B 1 137 ? 12.37613 -5.23146 18.22527 1.000 15.46060 203 ARG B C 1
ATOM 2202 O O . ARG B 1 137 ? 12.78994 -4.16354 17.75773 1.000 15.36145 203 ARG B O 1
ATOM 2210 N N . PHE B 1 138 ? 13.00589 -6.38630 18.02460 1.000 13.17889 204 PHE B N 1
ATOM 2211 C CA . PHE B 1 138 ? 14.38082 -6.43722 17.55307 1.000 12.77696 204 PHE B CA 1
ATOM 2212 C C . PHE B 1 138 ? 14.50337 -7.09617 16.18868 1.000 16.12021 204 PHE B C 1
ATOM 2213 O O . PHE B 1 138 ? 13.71083 -7.96565 15.81837 1.000 14.36323 204 PHE B O 1
ATOM 2221 N N . ILE B 1 139 ? 15.52011 -6.66893 15.44571 1.000 9.74727 205 ILE B N 1
ATOM 2222 C CA . ILE B 1 139 ? 16.08256 -7.45471 14.35777 1.000 11.25034 205 ILE B CA 1
ATOM 2223 C C . ILE B 1 139 ? 17.59999 -7.39266 14.47523 1.000 13.09543 205 ILE B C 1
ATOM 2224 O O . ILE B 1 139 ? 18.16393 -6.36077 14.85667 1.000 10.45545 205 ILE B O 1
ATOM 2229 N N . ALA B 1 140 ? 18.25322 -8.51599 14.19446 1.000 12.18536 206 ALA B N 1
ATOM 2230 C CA . ALA B 1 140 ? 19.70662 -8.60180 14.16802 1.000 8.91235 206 ALA B CA 1
ATOM 2231 C C . ALA B 1 140 ? 20.18872 -8.36772 12.74614 1.000 13.01461 206 ALA B C 1
ATOM 2232 O O . ALA B 1 140 ? 19.67035 -8.97868 11.80558 1.000 13.44415 206 ALA B O 1
ATOM 2234 N N . VAL B 1 141 ? 21.17796 -7.49390 12.58155 1.000 8.47054 207 VAL B N 1
ATOM 2235 C CA . VAL B 1 141 ? 21.67030 -7.15329 11.25237 1.000 8.82366 207 VAL B CA 1
ATOM 2236 C C . VAL B 1 141 ? 23.18789 -7.27600 11.23838 1.000 11.34777 207 VAL B C 1
ATOM 2237 O O . VAL B 1 141 ? 23.86412 -6.77649 12.14318 1.000 10.88540 207 VAL B O 1
ATOM 2241 N N . GLY B 1 142 ? 23.72093 -7.95601 10.22388 1.000 9.75484 208 GLY B N 1
ATOM 2242 C CA . GLY B 1 142 ? 25.15967 -8.00502 10.03020 1.000 6.30164 208 GLY B CA 1
ATOM 2243 C C . GLY B 1 142 ? 25.58849 -7.36943 8.72103 1.000 10.45134 208 GLY B C 1
ATOM 2244 O O . GLY B 1 142 ? 25.02593 -7.68135 7.66225 1.000 11.76228 208 GLY B O 1
ATOM 2245 N N . TYR B 1 143 ? 26.58192 -6.47533 8.77702 1.000 7.99083 209 TYR B N 1
ATOM 2246 C CA . TYR B 1 143 ? 27.08389 -5.77689 7.60241 1.000 9.71414 209 TYR B CA 1
ATOM 2247 C C . TYR B 1 143 ? 28.51103 -6.14631 7.23138 1.000 9.97762 209 TYR B C 1
ATOM 2248 O O . TYR B 1 143 ? 29.03629 -5.59474 6.25701 1.000 14.74269 209 TYR B O 1
ATOM 2257 N N . ALA B 1 144 ? 29.15018 -7.04538 7.97370 1.000 10.52625 210 ALA B N 1
ATOM 2258 C CA . ALA B 1 144 ? 30.55951 -7.40587 7.77723 1.000 13.54978 210 ALA B CA 1
ATOM 2259 C C . ALA B 1 144 ? 31.35696 -6.10246 7.71312 1.000 13.30984 210 ALA B C 1
ATOM 2260 O O . ALA B 1 144 ? 31.16194 -5.23154 8.57328 1.000 12.94621 210 ALA B O 1
ATOM 2262 N N . ASP B 1 145 ? 32.22785 -5.91383 6.72142 1.000 13.06043 211 ASP B N 1
ATOM 2263 C CA . ASP B 1 145 ? 33.03668 -4.70689 6.60536 1.000 14.27722 211 ASP B CA 1
ATOM 2264 C C . ASP B 1 145 ? 32.53551 -3.76666 5.51582 1.000 19.61366 211 ASP B C 1
ATOM 2265 O O . ASP B 1 145 ? 33.29149 -2.90418 5.05881 1.000 17.54203 211 ASP B O 1
ATOM 2270 N N . THR B 1 146 ? 31.27472 -3.90870 5.09105 1.000 13.73313 212 THR B N 1
ATOM 2271 C CA . THR B 1 146 ? 30.78074 -3.13256 3.95894 1.000 12.89218 212 THR B CA 1
ATOM 2272 C C . THR B 1 146 ? 30.51031 -1.67107 4.29450 1.000 18.93123 212 THR B C 1
ATOM 2273 O O . THR B 1 146 ? 30.35690 -0.86561 3.37199 1.000 18.48162 212 THR B O 1
ATOM 2277 N N . LYS B 1 147 ? 30.46185 -1.30236 5.57143 1.000 15.46597 213 LYS B N 1
ATOM 2278 C CA . LYS B 1 147 ? 30.08836 0.04754 5.99748 1.000 12.28825 213 LYS B CA 1
ATOM 2279 C C . LYS B 1 147 ? 31.14589 0.61009 6.94252 1.000 17.18441 213 LYS B C 1
ATOM 2280 O O . LYS B 1 147 ? 30.87597 0.83315 8.12954 1.000 13.27722 213 LYS B O 1
ATOM 2286 N N . PRO B 1 148 ? 32.35395 0.87437 6.44651 1.000 15.93575 214 PRO B N 1
ATOM 2287 C CA . PRO B 1 148 ? 33.37592 1.48217 7.30665 1.000 15.71267 214 PRO B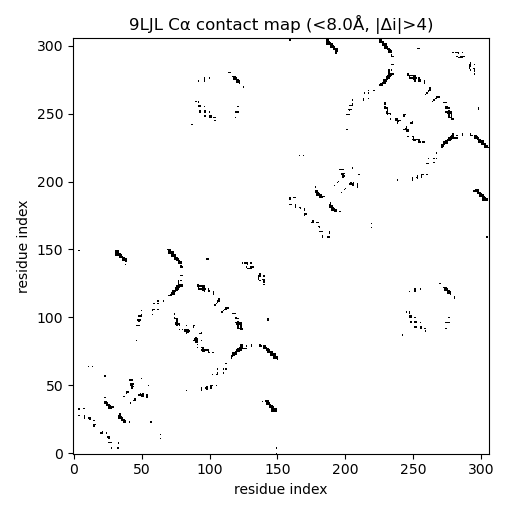 CA 1
ATOM 2288 C C . PRO B 1 148 ? 32.96547 2.88247 7.72331 1.000 18.75381 214 PRO B C 1
ATOM 2289 O O . PRO B 1 148 ? 32.21360 3.56680 7.02486 1.000 18.25826 214 PRO B O 1
ATOM 2293 N N . VAL B 1 149 ? 33.46184 3.30607 8.88691 1.000 13.87358 215 VAL B N 1
ATOM 2294 C CA . VAL B 1 149 ? 33.26588 4.69342 9.30064 1.000 16.03766 215 VAL B CA 1
ATOM 2295 C C . VAL B 1 149 ? 33.88996 5.63074 8.27447 1.000 17.97292 215 VAL B C 1
ATOM 2296 O O . VAL B 1 149 ? 33.26706 6.60166 7.83043 1.000 19.49497 215 VAL B O 1
ATOM 2300 N N . LYS B 1 150 ? 35.12579 5.34043 7.86999 1.000 17.23886 216 LYS B N 1
ATOM 2301 C CA . LYS B 1 150 ? 35.76477 6.07576 6.78717 1.000 22.60946 216 LYS B CA 1
ATOM 2302 C C . LYS B 1 150 ? 36.45966 5.12282 5.81980 1.000 23.68959 216 LYS B C 1
ATOM 2303 O O . LYS B 1 150 ? 36.14033 5.10928 4.62624 1.000 26.61944 216 LYS B O 1
ATOM 2309 N N . ASP B 1 151 ? 37.39884 4.32142 6.31499 1.000 21.72453 217 ASP B N 1
ATOM 2310 C CA . ASP B 1 151 ? 38.09277 3.33940 5.48603 1.000 18.93109 217 ASP B CA 1
ATOM 2311 C C . ASP B 1 151 ? 38.75524 2.31247 6.39967 1.000 19.25529 217 ASP B C 1
ATOM 2312 O O . ASP B 1 151 ? 38.48745 2.26428 7.60442 1.000 22.18179 217 ASP B O 1
ATOM 2317 N N . ASN B 1 152 ? 39.61818 1.47642 5.81691 1.000 20.20565 218 ASN B N 1
ATOM 2318 C CA . ASN B 1 152 ? 40.41178 0.49498 6.54857 1.000 19.77398 218 ASN B CA 1
ATOM 2319 C C . ASN B 1 152 ? 41.90624 0.67974 6.27957 1.000 19.29501 218 ASN B C 1
ATOM 2320 O O . ASN B 1 152 ? 42.67980 -0.28119 6.32566 1.000 20.53546 218 ASN B O 1
ATOM 2325 N N . LYS B 1 153 ? 42.32613 1.91889 6.00584 1.000 23.04311 219 LYS B N 1
ATOM 2326 C CA . LYS B 1 153 ? 43.71936 2.18047 5.65383 1.000 28.23897 219 LYS B CA 1
ATOM 2327 C C . LYS B 1 153 ? 44.63777 2.19420 6.86875 1.000 27.30542 219 LYS B C 1
ATOM 2328 O O . LYS B 1 153 ? 45.82781 1.88109 6.73927 1.000 31.25780 219 LYS B O 1
ATOM 2334 N N . THR B 1 154 ? 44.12180 2.55828 8.04276 1.000 21.07328 220 THR B N 1
ATOM 2335 C CA . THR B 1 154 ? 44.94714 2.74396 9.22794 1.000 20.13114 220 THR B CA 1
ATOM 2336 C C . THR B 1 154 ? 44.38079 1.95966 10.40150 1.000 20.45916 220 THR B C 1
ATOM 2337 O O . THR B 1 154 ? 43.20029 1.60599 10.43059 1.000 19.52931 220 THR B O 1
ATOM 2341 N N . ASN B 1 155 ? 45.23977 1.73396 11.39774 1.000 20.15722 221 ASN B N 1
ATOM 2342 C CA . ASN B 1 155 ? 44.81480 1.01603 12.59585 1.000 19.26632 221 ASN B CA 1
ATOM 2343 C C . ASN B 1 155 ? 43.67821 1.73574 13.30961 1.000 16.20546 221 ASN B C 1
ATOM 2344 O O . ASN B 1 155 ? 42.73326 1.09302 13.77880 1.000 14.68326 221 ASN B O 1
ATOM 2349 N N . GLU B 1 156 ? 43.74425 3.06871 13.41056 1.000 14.37449 222 GLU B N 1
ATOM 2350 C CA . GLU B 1 156 ? 42.65929 3.76495 14.09707 1.000 13.32647 222 GLU B CA 1
ATOM 2351 C C . GLU B 1 156 ? 41.36387 3.71508 13.29024 1.000 15.59031 222 GLU B C 1
ATOM 2352 O O . GLU B 1 156 ? 40.27629 3.63455 13.87550 1.000 13.86783 222 GLU B O 1
ATOM 2358 N N . HIS B 1 157 ? 41.45206 3.71066 11.95765 1.000 11.89678 223 HIS B N 1
ATOM 2359 C CA . HIS B 1 157 ? 40.23871 3.59693 11.15147 1.000 16.73573 223 HIS B CA 1
ATOM 2360 C C . HIS B 1 157 ? 39.64562 2.19353 11.22562 1.000 14.02903 223 HIS B C 1
ATOM 2361 O O . HIS B 1 157 ? 38.42688 2.04195 11.35662 1.000 13.01641 223 HIS B O 1
ATOM 2368 N N . MET B 1 158 ? 40.48404 1.15637 11.14559 1.000 10.35027 224 MET B N 1
ATOM 2369 C CA . MET B 1 158 ? 39.98490 -0.20149 11.35696 1.000 12.30013 224 MET B CA 1
ATOM 2370 C C . MET B 1 158 ? 39.37015 -0.35675 12.74336 1.000 13.33492 224 MET B C 1
ATOM 2371 O O . MET B 1 158 ? 38.32707 -1.00001 12.89813 1.000 12.54638 224 MET B O 1
ATOM 2376 N N . LYS B 1 159 ? 39.98386 0.24467 13.76290 1.000 13.39244 225 LYS B N 1
ATOM 2377 C CA . LYS B 1 159 ? 39.46044 0.09828 15.11667 1.000 13.24777 225 LYS B CA 1
ATOM 2378 C C . LYS B 1 159 ? 38.06149 0.69224 15.23949 1.000 11.68122 225 LYS B C 1
ATOM 2379 O O . LYS B 1 159 ? 37.16400 0.06822 15.81233 1.000 11.66815 225 LYS B O 1
ATOM 2385 N N . GLU B 1 160 ? 37.85171 1.90490 14.71244 1.000 11.54390 226 GLU B N 1
ATOM 2386 C CA . GLU B 1 160 ? 36.52597 2.50607 14.81722 1.000 12.23512 226 GLU B CA 1
ATOM 2387 C C . GLU B 1 160 ? 35.48153 1.75224 13.99811 1.000 11.73893 226 GLU B C 1
ATOM 2388 O O . GLU B 1 160 ? 34.29078 1.83069 14.31868 1.000 11.02348 226 GLU B O 1
ATOM 2394 N N . ASN B 1 161 ? 35.89933 0.98797 12.98241 1.000 9.21345 227 ASN B N 1
ATOM 2395 C CA . ASN B 1 161 ? 34.94237 0.21836 12.19289 1.000 10.55332 227 ASN B CA 1
ATOM 2396 C C . ASN B 1 161 ? 34.35315 -0.94545 12.98902 1.000 12.93545 227 ASN B C 1
ATOM 2397 O O . ASN B 1 161 ? 33.22010 -1.36424 12.72193 1.000 11.89966 227 ASN B O 1
ATOM 2402 N N . ARG B 1 162 ? 35.10176 -1.49403 13.94211 1.000 8.92423 228 ARG B N 1
ATOM 2403 C CA . ARG B 1 162 ? 34.63304 -2.62586 14.74180 1.000 11.42704 228 ARG B CA 1
ATOM 2404 C C . ARG B 1 162 ? 33.68398 -2.08163 15.79799 1.000 11.41693 228 ARG B C 1
ATOM 2405 O O . ARG B 1 162 ? 34.10751 -1.49244 16.79583 1.000 8.87238 228 ARG B O 1
ATOM 2413 N N . ARG B 1 163 ? 32.38865 -2.26973 15.57944 1.000 8.93996 229 ARG B N 1
ATOM 2414 C CA . ARG B 1 163 ? 31.40816 -1.55773 16.37960 1.000 10.32632 229 ARG B CA 1
ATOM 2415 C C . ARG B 1 163 ? 30.04872 -2.21241 16.21930 1.000 9.74878 229 ARG B C 1
ATOM 2416 O O . ARG B 1 163 ? 29.79937 -2.96068 15.26968 1.000 10.01228 229 ARG B O 1
ATOM 2424 N N . VAL B 1 164 ? 29.17029 -1.89572 17.16062 1.000 10.24740 230 VAL B N 1
ATOM 2425 C CA . VAL B 1 164 ? 27.75778 -2.23310 17.08777 1.000 8.34229 230 VAL B CA 1
ATOM 2426 C C . VAL B 1 164 ? 26.98586 -0.92325 17.04626 1.000 9.00960 230 VAL B C 1
ATOM 2427 O O . VAL B 1 164 ? 27.32274 0.02692 17.76519 1.000 9.46895 230 VAL B O 1
ATOM 2431 N N . GLU B 1 165 ? 25.97501 -0.85472 16.18277 1.000 7.92073 231 GLU B N 1
ATOM 2432 C CA . GLU B 1 165 ? 25.09871 0.30686 16.11012 1.000 6.81511 231 GLU B CA 1
ATOM 2433 C C . GLU B 1 165 ? 23.69124 -0.13040 16.48638 1.000 11.62313 231 GLU B C 1
ATOM 2434 O O . GLU B 1 165 ? 23.14012 -1.05917 15.88078 1.000 11.38220 231 GLU B O 1
ATOM 2440 N N . ILE B 1 166 ? 23.12505 0.52025 17.49834 1.000 11.33089 232 ILE B N 1
ATOM 2441 C CA . ILE B 1 166 ? 21.77862 0.22022 17.97235 1.000 11.33439 232 ILE B CA 1
ATOM 2442 C C . ILE B 1 166 ? 20.85630 1.27950 17.38261 1.000 14.52096 232 ILE B C 1
ATOM 2443 O O . ILE B 1 166 ? 20.87321 2.43870 17.80968 1.000 9.74091 232 ILE B O 1
ATOM 2448 N N . VAL B 1 167 ? 20.07437 0.89092 16.37942 1.000 10.77047 233 VAL B N 1
ATOM 2449 C CA . VAL B 1 167 ? 19.25399 1.82510 15.61595 1.000 12.28399 233 VAL B CA 1
ATOM 2450 C C . VAL B 1 167 ? 17.85554 1.86875 16.21544 1.000 14.82400 233 VAL B C 1
ATOM 2451 O O . VAL B 1 167 ? 17.15950 0.84767 16.27294 1.000 10.52928 233 VAL B O 1
ATOM 2455 N N . ILE B 1 168 ? 17.43832 3.05815 16.64316 1.000 12.98893 234 ILE B N 1
ATOM 2456 C CA . ILE B 1 168 ? 16.08074 3.29313 17.12132 1.000 12.52747 234 ILE B CA 1
ATOM 2457 C C . ILE B 1 168 ? 15.28228 3.76508 15.90992 1.000 18.39092 234 ILE B C 1
ATOM 2458 O O . ILE B 1 168 ? 15.39700 4.91901 15.49162 1.000 13.74959 234 ILE B O 1
ATOM 2463 N N . LYS B 1 169 ? 14.48913 2.86227 15.32982 1.000 14.25355 235 LYS B N 1
ATOM 2464 C CA . LYS B 1 169 ? 13.76117 3.16258 14.10268 1.000 19.66244 235 LYS B CA 1
ATOM 2465 C C . LYS B 1 169 ? 12.62091 4.14614 14.34575 1.000 21.86556 235 LYS B C 1
ATOM 2466 O O . LYS B 1 169 ? 12.14722 4.33827 15.46811 1.000 28.80440 235 LYS B O 1
ATOM 2472 N N . LYS B 1 170 ? 12.17113 4.75859 13.25547 1.000 29.76782 236 LYS B N 1
ATOM 2473 C CA . LYS B 1 170 ? 11.12750 5.76927 13.28431 1.000 37.25722 236 LYS B CA 1
ATOM 2474 C C . LYS B 1 170 ? 9.75913 5.12838 13.51822 1.000 38.61333 236 LYS B C 1
ATOM 2475 O O . LYS B 1 170 ? 9.58799 3.90841 13.44755 1.000 48.48034 236 LYS B O 1
ATOM 2481 N N . SER B 1 171 ? 8.76986 5.97450 13.78636 1.000 55.97256 237 SER B N 1
ATOM 2482 C CA . SER B 1 171 ? 7.39582 5.50931 13.93515 1.000 55.90759 237 SER B CA 1
ATOM 2483 C C . SER B 1 171 ? 6.50505 6.06844 12.83221 1.000 48.20739 237 SER B C 1
ATOM 2484 O O . SER B 1 171 ? 5.81616 5.31789 12.14094 1.000 62.67851 237 SER B O 1
#

Foldseek 3Di:
DVVVLVVVQVVVVVLCVVVVNPVAWDWDDDPQGIKIKGFQVLADDPPDQAGDPNNLVVLLSVLVVVVVDDFAKEKWFFAAQDFDPDPCAHGLQRSRQSNQVNSLCSSCVVVNDDNVRYDGYYDRHVDFPPHRPDPVSRRSRGIMMIGRGDD/DCCVFVVVLVVVLVVVVVLCVVVVNVVAWDWDQDPFGIKIKGFCVLFDDPLDQAGDPNNLVVLLSVLVVVVVDDFAKEKWFFAAPDFDPDPQAHGLQRSGQSNQVNSLCCCCVPVVDPNVSYDGYYDRHVDFPPHRPDPVSRRSRGIMMIGRGGD

Sequence (306 aa):
QEDQQDQLLKKVNTYIKDNHLKAQMTAKRDERGVVLVLQQEAVLFDTGEAKVLKNAETLLHQIAVLLQTIPNDIQVEGHTDSRNISTYRYPSNWELSAARASGVIQYFTSKEKLPSKRFIAVGYADTKPVKDNKTNEHMKENRRVEIVIKKSDTKKQEDQQDQQLLKKVNTYIKDNHLKAQMTAKRDERGVVLVLQEAVLFDTGEAKVLKNAETLLHQIAVLLQQTIPNDIQVEGHTDSRNISTYRYPSNWELSAARASGVIQYFTSKEKLPSKRFIAVGYADTKPVKDNKTNEHMKENRRVEIVIKKS

B-factor: mean 22.08, std 12.43, range [5.9, 87.95]

Radius of gyration: 19.38 Å; Cα contacts (8 Å, |Δi|>4): 595; chains: 2; bounding box: 44×49×50 Å

Solvent-accessible surface area: 15444 Å² total; per-residue (Å²): 171,126,116,119,13,70,110,21,40,126,83,0,67,63,36,6,130,97,53,159,8,142,94,64,5,84,21,94,98,41,142,63,0,0,0,0,16,0,73,18,76,42,0,5,82,116,20,49,8,144,18,44,160,138,3,63,90,10,0,82,45,0,0,60,1,0,105,84,15,102,12,63,0,28,0,2,0,4,8,7,51,148,121,26,83,66,153,74,17,70,7,21,10,14,10,0,1,15,3,0,0,7,0,0,38,18,0,17,48,106,30,150,4,71,43,140,17,6,19,0,2,0,24,2,49,33,111,52,79,126,42,40,178,66,118,134,36,22,127,43,0,54,15,1,8,0,1,0,70,109,97,130,94,160,158,106,76,72,100,8,54,115,20,36,133,83,0,65,72,43,6,125,89,50,158,3,135,105,66,8,82,20,91,71,43,138,50,0,0,0,0,30,0,46,13,67,38,0,5,82,86,14,70,10,158,20,55,166,121,3,70,97,7,0,90,44,1,0,58,3,0,99,84,17,118,21,83,1,47,0,4,0,4,6,2,50,98,141,26,100,69,145,51,14,67,9,18,9,16,5,0,1,12,5,0,0,9,0,0,54,25,0,22,41,135,19,153,4,71,46,170,26,3,31,0,1,0,35,3,49,32,108,51,83,152,39,39,176,61,126,128,34,45,109,62,0,33,16,0,6,0,0,0,55,103,141